Protein AF-A0A0C3ND45-F1 (afdb_monomer_lite)

Sequence (291 aa):
ILFWLEVLSLLGMVGKGVDALGTVATWLQVNGFKDILALVKDGIKLIQNFGSVIVHSTPHLYASALPFIPSNALLSMMLLPKFPRLARVAVGGLKGWPVEQQLLCGHTSGVESVAFSPDGKRIVSGSRDNTVRVWDVEGGVQIGSPLEGHTSGVESVAFSPDGKRIVSGSWDNTVRVWDVEGSVQIGSPLEGHTDGVYSVAFSPDGKRIFSGSGDNTERLWENEQLALFLHDDGWIRGPKGQLLLWIPPKLRSPFYSMWTIEVIPRGCCTELDLSQMAHGKEWCKCFNSSE

Structure (mmCIF, N/CA/C/O backbone):
data_AF-A0A0C3ND45-F1
#
_entry.id   AF-A0A0C3ND45-F1
#
loop_
_atom_site.group_PDB
_atom_site.id
_atom_site.type_symbol
_atom_site.label_atom_id
_atom_site.label_alt_id
_atom_site.label_comp_id
_atom_site.label_asym_id
_atom_site.label_entity_id
_atom_site.label_seq_id
_atom_site.pdbx_PDB_ins_code
_atom_site.Cartn_x
_atom_site.Cartn_y
_atom_site.Cartn_z
_atom_site.occupancy
_atom_site.B_iso_or_equiv
_atom_site.auth_seq_id
_atom_site.auth_comp_id
_atom_site.auth_asym_id
_atom_site.auth_atom_id
_atom_site.pdbx_PDB_model_num
ATOM 1 N N . ILE A 1 1 ? -16.675 12.984 21.013 1.00 73.44 1 ILE A N 1
ATOM 2 C CA . ILE A 1 1 ? -16.244 11.734 20.344 1.00 73.44 1 ILE A CA 1
ATOM 3 C C . ILE A 1 1 ? -17.121 11.451 19.126 1.00 73.44 1 ILE A C 1
ATOM 5 O O . ILE A 1 1 ? -16.659 11.771 18.051 1.00 73.44 1 ILE A O 1
ATOM 9 N N . LEU A 1 2 ? -18.385 11.014 19.237 1.00 80.19 2 LEU A N 1
ATOM 10 C CA . LEU A 1 2 ? -19.203 10.655 18.051 1.00 80.19 2 LEU A CA 1
ATOM 11 C C . LEU A 1 2 ? -19.382 11.763 16.998 1.00 80.19 2 LEU A C 1
ATOM 13 O O . LEU A 1 2 ? -19.230 11.497 15.816 1.00 80.19 2 LEU A O 1
ATOM 17 N N . PHE A 1 3 ? -19.653 13.003 17.416 1.00 81.75 3 PHE A N 1
ATOM 18 C CA . PHE A 1 3 ? -19.733 14.143 16.488 1.00 81.75 3 PHE A CA 1
ATOM 19 C C . PHE A 1 3 ? -18.393 14.427 15.791 1.00 81.75 3 PHE A C 1
ATOM 21 O O . PHE A 1 3 ? -18.350 14.732 14.610 1.00 81.75 3 PHE A O 1
ATOM 28 N N . TRP A 1 4 ? -17.288 14.289 16.523 1.00 80.81 4 TRP A N 1
ATOM 29 C CA . TRP A 1 4 ? -15.946 14.444 15.961 1.00 80.81 4 TRP A CA 1
ATOM 30 C C . TRP A 1 4 ? -15.602 13.312 14.991 1.00 80.81 4 TRP A C 1
ATOM 32 O O . TRP A 1 4 ? -14.983 13.569 13.970 1.00 80.81 4 TRP A O 1
ATOM 42 N N . LEU A 1 5 ? -16.031 12.081 15.281 1.00 79.88 5 LEU A N 1
ATOM 43 C CA . LEU A 1 5 ? -15.860 10.939 14.384 1.00 79.88 5 LEU A CA 1
ATOM 44 C C . LEU A 1 5 ? -16.627 11.116 13.079 1.00 79.88 5 LEU A C 1
ATOM 46 O O . LEU A 1 5 ? -16.087 10.769 12.040 1.00 79.88 5 LEU A O 1
ATOM 50 N N . GLU A 1 6 ? -17.820 11.712 13.124 1.00 83.88 6 GLU A N 1
ATOM 51 C CA . GLU A 1 6 ? -18.557 12.068 11.908 1.00 83.88 6 GLU A CA 1
ATOM 52 C C . GLU A 1 6 ? -17.763 13.052 11.049 1.00 83.88 6 GLU A C 1
ATOM 54 O O . GLU A 1 6 ? -17.539 12.814 9.868 1.00 83.88 6 GLU A O 1
ATOM 59 N N . VAL A 1 7 ? -17.272 14.139 11.653 1.00 84.38 7 VAL A N 1
ATOM 60 C CA . VAL A 1 7 ? -16.469 15.138 10.934 1.00 84.38 7 VAL A CA 1
ATOM 61 C C . VAL A 1 7 ? -15.198 14.509 10.360 1.00 84.38 7 VAL A C 1
ATOM 63 O O . VAL A 1 7 ? -14.864 14.745 9.205 1.00 84.38 7 VAL A O 1
ATOM 66 N N . LEU A 1 8 ? -14.496 13.681 11.137 1.00 80.50 8 LEU A N 1
ATOM 67 C CA . LEU A 1 8 ? -13.292 12.992 10.671 1.00 80.50 8 LEU A CA 1
ATOM 68 C C . LEU A 1 8 ? -13.594 11.956 9.582 1.00 80.50 8 LEU A C 1
ATOM 70 O O . LEU A 1 8 ? -12.778 11.798 8.681 1.00 80.50 8 LEU A O 1
ATOM 74 N N . SER A 1 9 ? -14.743 11.281 9.639 1.00 80.31 9 SER A N 1
ATOM 75 C CA . SER A 1 9 ? -15.211 10.362 8.596 1.00 80.31 9 SER A CA 1
ATOM 76 C C . SER A 1 9 ? -15.458 11.104 7.286 1.00 80.31 9 SER A C 1
ATOM 78 O O . SER A 1 9 ? -14.862 10.762 6.267 1.00 80.31 9 SER A O 1
ATOM 80 N N . LEU A 1 10 ? -16.202 12.215 7.338 1.00 81.19 10 LEU A N 1
ATOM 81 C CA . LEU A 1 10 ? -16.464 13.080 6.181 1.00 81.19 10 LEU A CA 1
ATOM 82 C C . LEU A 1 10 ? -15.189 13.660 5.555 1.00 81.19 10 LEU A C 1
ATOM 84 O O . LEU A 1 10 ? -15.156 13.920 4.356 1.00 81.19 10 LEU A O 1
ATOM 88 N N . LEU A 1 11 ? -14.142 13.867 6.356 1.00 81.19 11 LEU A N 1
ATOM 89 C CA . LEU A 1 11 ? -12.846 14.360 5.888 1.00 81.19 11 LEU A CA 1
ATOM 90 C C . LEU A 1 11 ? -11.886 13.244 5.438 1.00 81.19 11 LEU A C 1
ATOM 92 O O . LEU A 1 11 ? -10.794 13.556 4.972 1.00 81.19 11 LEU A O 1
ATOM 96 N N . GLY A 1 12 ? -12.235 11.961 5.600 1.00 73.00 12 GLY A N 1
ATOM 97 C CA . GLY A 1 12 ? -11.314 10.844 5.344 1.00 73.00 12 GLY A CA 1
ATOM 98 C C . GLY A 1 12 ? -10.118 10.809 6.309 1.00 73.00 12 GLY A C 1
ATOM 99 O O . GLY A 1 12 ? -9.036 10.345 5.964 1.00 73.00 12 GLY A O 1
ATOM 100 N N . MET A 1 13 ? -10.289 11.346 7.520 1.00 77.44 13 MET A N 1
ATOM 101 C CA . MET A 1 13 ? -9.233 11.591 8.512 1.00 77.44 13 MET A CA 1
ATOM 102 C C . MET A 1 13 ? -9.452 10.836 9.832 1.00 77.44 13 MET A C 1
ATOM 104 O O . MET A 1 13 ? -8.875 11.209 10.853 1.00 77.44 13 MET A O 1
ATOM 108 N N . VAL A 1 14 ? -10.264 9.772 9.848 1.00 76.38 14 VAL A N 1
ATOM 109 C CA . VAL A 1 14 ? -10.548 8.987 11.071 1.00 76.38 14 VAL A CA 1
ATOM 110 C C . VAL A 1 14 ? -9.269 8.471 11.739 1.00 76.38 14 VAL A C 1
ATOM 112 O O . VAL A 1 14 ? -9.175 8.530 12.964 1.00 76.38 14 VAL A O 1
ATOM 115 N N . GLY A 1 15 ? -8.258 8.075 10.956 1.00 68.62 15 GLY A N 1
ATOM 116 C CA . GLY A 1 15 ? -6.956 7.617 11.463 1.00 68.62 15 GLY A CA 1
ATOM 117 C C . GLY A 1 15 ? -6.230 8.695 12.264 1.00 68.62 15 GLY A C 1
ATOM 118 O O . GLY A 1 15 ? -5.852 8.465 13.406 1.00 68.62 15 GLY A O 1
ATOM 119 N N . LYS A 1 16 ? -6.217 9.940 11.764 1.00 74.19 16 LYS A N 1
ATOM 120 C CA . LYS A 1 16 ? -5.652 11.090 12.498 1.00 74.19 16 LYS A CA 1
ATOM 121 C C . LYS A 1 16 ? -6.385 11.380 13.811 1.00 74.19 16 LYS A C 1
ATOM 123 O O . LYS A 1 16 ? -5.845 12.036 14.700 1.00 74.19 16 LYS A O 1
ATOM 128 N N . GLY A 1 17 ? -7.631 10.922 13.938 1.00 77.69 17 GLY A N 1
ATOM 129 C CA . GLY A 1 17 ? -8.374 10.963 15.192 1.00 77.69 17 GLY A CA 1
ATOM 130 C C . GLY A 1 17 ? -7.730 10.111 16.283 1.00 77.69 17 GLY A C 1
ATOM 131 O O . GLY A 1 17 ? -7.734 10.525 17.442 1.00 77.69 17 GLY A O 1
ATOM 132 N N . VAL A 1 18 ? -7.151 8.962 15.923 1.00 77.31 18 VAL A N 1
ATOM 133 C CA . VAL A 1 18 ? -6.420 8.099 16.858 1.00 77.31 18 VAL A CA 1
ATOM 134 C C . VAL A 1 18 ? -5.131 8.774 17.307 1.00 77.31 18 VAL A C 1
ATOM 136 O O . VAL A 1 18 ? -4.955 8.919 18.514 1.00 77.31 18 VAL A O 1
ATOM 139 N N . ASP A 1 19 ? -4.334 9.325 16.387 1.00 75.38 19 ASP A N 1
ATOM 140 C CA . ASP A 1 19 ? -3.119 10.091 16.717 1.00 75.38 19 ASP A CA 1
ATOM 141 C C . ASP A 1 19 ? -3.408 11.253 17.683 1.00 75.38 19 ASP A C 1
ATOM 143 O O . ASP A 1 19 ? -2.718 11.473 18.688 1.00 75.38 19 ASP A O 1
ATOM 147 N N . ALA A 1 20 ? -4.467 12.017 17.390 1.00 84.25 20 ALA A N 1
ATOM 148 C CA . ALA A 1 20 ? -4.883 13.147 18.209 1.00 84.25 20 ALA A CA 1
ATOM 149 C C . ALA A 1 20 ? -5.308 12.686 19.611 1.00 84.25 20 ALA A C 1
ATOM 151 O O . ALA A 1 20 ? -4.899 13.277 20.614 1.00 84.25 20 ALA A O 1
ATOM 152 N N . LEU A 1 21 ? -6.090 11.604 19.701 1.00 84.69 21 LEU A N 1
ATOM 153 C CA . LEU A 1 21 ? -6.474 11.009 20.980 1.00 84.69 21 LEU A CA 1
ATOM 154 C C . LEU A 1 21 ? -5.268 10.418 21.723 1.00 84.69 21 LEU A C 1
ATOM 156 O O . LEU A 1 21 ? -5.211 10.549 22.943 1.00 84.69 21 LEU A O 1
ATOM 160 N N . GLY A 1 22 ? -4.286 9.840 21.031 1.00 83.19 22 GLY A N 1
ATOM 161 C CA . GLY A 1 22 ? -3.033 9.346 21.609 1.00 83.19 22 GLY A CA 1
ATOM 162 C C . GLY A 1 22 ? -2.181 10.470 22.202 1.00 83.19 22 GLY A C 1
ATOM 163 O O . GLY A 1 22 ? -1.679 10.366 23.327 1.00 83.19 22 GLY A O 1
ATOM 164 N N . THR A 1 23 ? -2.111 11.608 21.509 1.00 85.25 23 THR A N 1
ATOM 165 C CA . THR A 1 23 ? -1.445 12.821 22.008 1.00 85.25 23 THR A CA 1
ATOM 166 C C . THR A 1 23 ? -2.141 13.353 23.263 1.00 85.25 23 THR A C 1
ATOM 168 O O . THR A 1 23 ? -1.494 13.629 24.278 1.00 85.25 23 THR A O 1
ATOM 171 N N . VAL A 1 24 ? -3.476 13.430 23.240 1.00 89.38 24 VAL A N 1
ATOM 172 C CA . VAL A 1 24 ? -4.283 13.829 24.403 1.00 89.38 24 VAL A CA 1
ATOM 173 C C . VAL A 1 24 ? -4.122 12.835 25.555 1.00 89.38 24 VAL A C 1
ATOM 175 O O . VAL A 1 24 ? -3.968 13.258 26.697 1.00 89.38 24 VAL A O 1
ATOM 178 N N . ALA A 1 25 ? -4.096 11.527 25.288 1.00 86.75 25 ALA A N 1
ATOM 179 C CA . ALA A 1 25 ? -3.879 10.499 26.304 1.00 86.75 25 ALA A CA 1
ATOM 180 C C . ALA A 1 25 ? -2.524 10.675 26.997 1.00 86.75 25 ALA A C 1
ATOM 182 O O . ALA A 1 25 ? -2.456 10.653 28.226 1.00 86.75 25 ALA A O 1
ATOM 183 N N . THR A 1 26 ? -1.465 10.918 26.224 1.00 85.19 26 THR A N 1
ATOM 184 C CA . THR A 1 26 ? -0.123 11.186 26.757 1.00 85.19 26 THR A CA 1
ATOM 185 C C . THR A 1 26 ? -0.131 12.415 27.665 1.00 85.19 26 THR A C 1
ATOM 187 O O . THR A 1 26 ? 0.345 12.358 28.800 1.00 85.19 26 THR A O 1
ATOM 190 N N . TRP A 1 27 ? -0.747 13.512 27.216 1.00 93.06 27 TRP A N 1
ATOM 191 C CA . TRP A 1 27 ? -0.863 14.729 28.018 1.00 93.06 27 TRP A CA 1
ATOM 192 C C . TRP A 1 27 ? -1.664 14.501 29.311 1.00 93.06 27 TRP A C 1
ATOM 194 O O . TRP A 1 27 ? -1.227 14.897 30.392 1.00 93.06 27 TRP A O 1
ATOM 204 N N . LEU A 1 28 ? -2.810 13.817 29.237 1.00 91.44 28 LEU A N 1
ATOM 205 C CA . LEU A 1 28 ? -3.654 13.514 30.400 1.00 91.44 28 LEU A CA 1
ATOM 206 C C . LEU A 1 28 ? -2.947 12.604 31.406 1.00 91.44 28 LEU A C 1
ATOM 208 O O . LEU A 1 28 ? -3.140 12.761 32.612 1.00 91.44 28 LEU A O 1
ATOM 212 N N . GLN A 1 29 ? -2.124 11.673 30.920 1.00 87.81 29 GLN A N 1
ATOM 213 C CA . GLN A 1 29 ? -1.318 10.794 31.757 1.00 87.81 29 GLN A CA 1
ATOM 214 C C . GLN A 1 29 ? -0.276 11.582 32.555 1.00 87.81 29 GLN A C 1
ATOM 216 O O . GLN A 1 29 ? -0.161 11.366 33.760 1.00 87.81 29 GLN A O 1
ATOM 221 N N . VAL A 1 30 ? 0.429 12.521 31.914 1.00 90.56 30 VAL A N 1
ATOM 222 C CA . VAL A 1 30 ? 1.412 13.393 32.583 1.00 90.56 30 VAL A CA 1
ATOM 223 C C . VAL A 1 30 ? 0.746 14.288 33.632 1.00 90.56 30 VAL A C 1
ATOM 225 O O . VAL A 1 30 ? 1.301 14.495 34.707 1.00 90.56 30 VAL A O 1
ATOM 228 N N . ASN A 1 31 ? -0.464 14.777 33.352 1.00 92.00 31 ASN A N 1
ATOM 229 C CA . ASN A 1 31 ? -1.180 15.711 34.226 1.00 92.00 31 ASN A CA 1
ATOM 230 C C . ASN A 1 31 ? -2.111 15.033 35.255 1.00 92.00 31 ASN A C 1
ATOM 232 O O . ASN A 1 31 ? -2.784 15.717 36.020 1.00 92.00 31 ASN A O 1
ATOM 236 N N . GLY A 1 32 ? -2.161 13.696 35.307 1.00 89.62 32 GLY A N 1
ATOM 237 C CA . GLY A 1 32 ? -2.875 12.950 36.352 1.00 89.62 32 GLY A CA 1
ATOM 238 C C . GLY A 1 32 ? -4.402 12.856 36.206 1.00 89.62 32 GLY A C 1
ATOM 239 O O . GLY A 1 32 ? -5.078 12.457 37.156 1.00 89.62 32 GLY A O 1
ATOM 240 N N . PHE A 1 33 ? -4.972 13.158 35.035 1.00 90.38 33 PHE A N 1
ATOM 241 C CA . PHE A 1 33 ? -6.423 13.108 34.789 1.00 90.38 33 PHE A CA 1
ATOM 242 C C . PHE A 1 33 ? -6.919 11.684 34.473 1.00 90.38 33 PHE A C 1
ATOM 244 O O . PHE A 1 33 ? -7.236 11.357 33.328 1.00 90.38 33 PHE A O 1
ATOM 251 N N . LYS A 1 34 ? -6.992 10.819 35.492 1.00 87.00 34 LYS A N 1
ATOM 252 C CA . LYS A 1 34 ? -7.262 9.373 35.331 1.00 87.00 34 LYS A CA 1
ATOM 253 C C . LYS A 1 34 ? -8.595 9.037 34.646 1.00 87.00 34 LYS A C 1
ATOM 255 O O . LYS A 1 34 ? -8.610 8.171 33.774 1.00 87.00 34 LYS A O 1
ATOM 260 N N . ASP A 1 35 ? -9.682 9.728 34.987 1.00 85.19 35 ASP A N 1
ATOM 261 C CA . ASP A 1 35 ? -11.017 9.412 34.449 1.00 85.19 35 ASP A CA 1
ATOM 262 C C . ASP A 1 35 ? -11.143 9.787 32.967 1.00 85.19 35 ASP A C 1
ATOM 264 O O . ASP A 1 35 ? -11.633 9.009 32.146 1.00 85.19 35 ASP A O 1
ATOM 268 N N . ILE A 1 36 ? -10.627 10.964 32.601 1.00 87.69 36 ILE A N 1
ATOM 269 C CA . ILE A 1 36 ? -10.608 11.432 31.210 1.00 87.69 36 ILE A CA 1
ATOM 270 C C . ILE A 1 36 ? -9.653 10.560 30.387 1.00 87.69 36 ILE A C 1
ATOM 272 O O . ILE A 1 36 ? -9.964 10.210 29.251 1.00 87.69 36 ILE A O 1
ATOM 276 N N . LEU A 1 37 ? -8.521 10.144 30.964 1.00 86.88 37 LEU A N 1
ATOM 277 C CA . LEU A 1 37 ? -7.587 9.229 30.314 1.00 86.88 37 LEU A CA 1
ATOM 278 C C . LEU A 1 37 ? -8.241 7.880 29.983 1.00 86.88 37 LEU A C 1
ATOM 280 O O . LEU A 1 37 ? -8.042 7.366 28.883 1.00 86.88 37 LEU A O 1
ATOM 284 N N . ALA A 1 38 ? -9.030 7.314 30.901 1.00 86.75 38 ALA A N 1
ATOM 285 C CA . ALA A 1 38 ? -9.769 6.077 30.651 1.00 86.75 38 ALA A CA 1
ATOM 286 C C . ALA A 1 38 ? -10.773 6.244 29.498 1.00 86.75 38 ALA A C 1
ATOM 288 O O . ALA A 1 38 ? -10.807 5.415 28.590 1.00 86.75 38 ALA A O 1
ATOM 289 N N . LEU A 1 39 ? -11.509 7.362 29.474 1.00 89.81 39 LEU A N 1
ATOM 290 C CA . LEU A 1 39 ? -12.441 7.687 28.391 1.00 89.81 39 LEU A CA 1
ATOM 291 C C . LEU A 1 39 ? -11.744 7.818 27.029 1.00 89.81 39 LEU A C 1
ATOM 293 O O . LEU A 1 39 ? -12.254 7.327 26.023 1.00 89.81 39 LEU A O 1
ATOM 297 N N . VAL A 1 40 ? -10.586 8.481 26.985 1.00 87.88 40 VAL A N 1
ATOM 298 C CA . VAL A 1 40 ? -9.800 8.655 25.754 1.00 87.88 40 VAL A CA 1
ATOM 299 C C . VAL A 1 40 ? -9.267 7.312 25.257 1.00 87.88 40 VAL A C 1
ATOM 301 O O . VAL A 1 40 ? -9.388 7.021 24.069 1.00 87.88 40 VAL A O 1
ATOM 304 N N . LYS A 1 41 ? -8.758 6.459 26.154 1.00 85.81 41 LYS A N 1
ATOM 305 C CA . LYS A 1 41 ? -8.305 5.102 25.809 1.00 85.81 41 LYS A CA 1
ATOM 306 C C . LYS A 1 41 ? -9.439 4.231 25.272 1.00 85.81 41 LYS A C 1
ATOM 308 O O . LYS A 1 41 ? -9.239 3.522 24.292 1.00 85.81 41 LYS A O 1
ATOM 313 N N . ASP A 1 42 ? -10.631 4.310 25.860 1.00 88.44 42 ASP A N 1
ATOM 314 C CA . ASP A 1 42 ? -11.813 3.633 25.317 1.00 88.44 42 ASP A CA 1
ATOM 315 C C . ASP A 1 42 ? -12.215 4.196 23.946 1.00 88.44 42 ASP A C 1
ATOM 317 O O . ASP A 1 42 ? -12.649 3.448 23.075 1.00 88.44 42 ASP A O 1
ATOM 321 N N . GLY A 1 43 ? -12.054 5.507 23.733 1.00 87.25 43 GLY A N 1
ATOM 322 C CA . GLY A 1 43 ? -12.284 6.156 22.441 1.00 87.25 43 GLY A CA 1
ATOM 323 C C . GLY A 1 43 ? -11.339 5.656 21.348 1.00 87.25 43 GLY A C 1
ATOM 324 O O . GLY A 1 43 ? -11.798 5.359 20.250 1.00 87.25 43 GLY A O 1
ATOM 325 N N . ILE A 1 44 ? -10.050 5.502 21.660 1.00 83.75 44 ILE A N 1
ATOM 326 C CA . ILE A 1 44 ? -9.057 4.905 20.752 1.00 83.75 44 ILE A CA 1
ATOM 327 C C . ILE A 1 44 ? -9.474 3.478 20.391 1.00 83.75 44 ILE A C 1
ATOM 329 O O . ILE A 1 44 ? -9.608 3.156 19.215 1.00 83.75 44 ILE A O 1
ATOM 333 N N . LYS A 1 45 ? -9.794 2.653 21.394 1.00 85.06 45 LYS A N 1
ATOM 334 C CA . LYS A 1 45 ? -10.210 1.263 21.173 1.00 85.06 45 LYS A CA 1
ATOM 335 C C . LYS A 1 45 ? -11.505 1.152 20.374 1.00 85.06 45 LYS A C 1
ATOM 337 O O . LYS A 1 45 ? -11.627 0.247 19.553 1.00 85.06 45 LYS A O 1
ATOM 342 N N . LEU A 1 46 ? -12.449 2.079 20.554 1.00 85.12 46 LEU A N 1
ATOM 343 C CA . LEU A 1 46 ? -13.648 2.158 19.721 1.00 85.12 46 LEU A CA 1
ATOM 344 C C . LEU A 1 46 ? -13.274 2.347 18.248 1.00 85.12 46 LEU A C 1
ATOM 346 O O . LEU A 1 46 ? -13.778 1.622 17.397 1.00 85.12 46 LEU A O 1
ATOM 350 N N . ILE A 1 47 ? -12.396 3.303 17.948 1.00 81.12 47 ILE A N 1
ATOM 351 C CA . ILE A 1 47 ? -11.974 3.576 16.570 1.00 81.12 47 ILE A CA 1
ATOM 352 C C . ILE A 1 47 ? -11.181 2.393 16.016 1.00 81.12 47 ILE A C 1
ATOM 354 O O . ILE A 1 47 ? -11.398 2.000 14.882 1.00 81.12 47 ILE A O 1
ATOM 358 N N . GLN A 1 48 ? -10.338 1.754 16.819 1.00 77.94 48 GLN A N 1
ATOM 359 C CA . GLN A 1 48 ? -9.567 0.594 16.372 1.00 77.94 48 GLN A CA 1
ATOM 360 C C . GLN A 1 48 ? -10.442 -0.626 16.053 1.00 77.94 48 GLN A C 1
ATOM 362 O O . GLN A 1 48 ? -10.177 -1.341 15.093 1.00 77.94 48 GLN A O 1
ATOM 367 N N . ASN A 1 49 ? -11.507 -0.855 16.829 1.00 79.62 49 ASN A N 1
ATOM 368 C CA . ASN A 1 49 ? -12.398 -2.005 16.642 1.00 79.62 49 ASN A CA 1
ATOM 369 C C . ASN A 1 49 ? -13.510 -1.749 15.613 1.00 79.62 49 ASN A C 1
ATOM 371 O O . ASN A 1 49 ? -13.994 -2.687 14.986 1.00 79.62 49 ASN A O 1
ATOM 375 N N . PHE A 1 50 ? -13.942 -0.496 15.451 1.00 79.81 50 PHE A N 1
ATOM 376 C CA . PHE A 1 50 ? -15.112 -0.141 14.639 1.00 79.81 50 PHE A CA 1
ATOM 377 C C . PHE A 1 50 ? -14.825 0.933 13.577 1.00 79.81 50 PHE A C 1
ATOM 379 O O . PHE A 1 50 ? -15.750 1.418 12.928 1.00 79.81 50 PHE A O 1
ATOM 386 N N . GLY A 1 51 ? -13.561 1.315 13.381 1.00 76.81 51 GLY A N 1
ATOM 387 C CA . GLY A 1 51 ? -13.131 2.405 12.500 1.00 76.81 51 GLY A CA 1
ATOM 388 C C . GLY A 1 51 ? -13.553 2.215 11.053 1.00 76.81 51 GLY A C 1
ATOM 389 O O . GLY A 1 51 ? -14.052 3.155 10.445 1.00 76.81 51 GLY A O 1
ATOM 390 N N . SER A 1 52 ? -13.462 0.991 10.530 1.00 72.06 52 SER A N 1
ATOM 391 C CA . SER A 1 52 ? -13.927 0.664 9.176 1.00 72.06 52 SER A CA 1
ATOM 392 C C . SER A 1 52 ? -15.418 0.972 8.986 1.00 72.06 52 SER A C 1
ATOM 394 O O . SER A 1 52 ? -15.808 1.579 7.991 1.00 72.06 52 SER A O 1
ATOM 396 N N . VAL A 1 53 ? -16.255 0.640 9.975 1.00 76.69 53 VAL A N 1
ATOM 397 C CA . VAL A 1 53 ? -17.690 0.962 9.955 1.00 76.69 53 VAL A CA 1
ATOM 398 C C . VAL A 1 53 ? -17.899 2.472 10.048 1.00 76.69 53 VAL A C 1
ATOM 400 O O . VAL A 1 53 ? -18.736 3.010 9.331 1.00 76.69 53 VAL A O 1
ATOM 403 N N . ILE A 1 54 ? -17.131 3.169 10.888 1.00 78.12 54 ILE A N 1
ATOM 404 C CA . ILE A 1 54 ? -17.227 4.627 11.063 1.00 78.12 54 ILE A CA 1
ATOM 405 C C . ILE A 1 54 ? -16.857 5.374 9.771 1.00 78.12 54 ILE A C 1
ATOM 407 O O . ILE A 1 54 ? -17.528 6.341 9.421 1.00 78.12 54 ILE A O 1
ATOM 411 N N . VAL A 1 55 ? -15.823 4.926 9.053 1.00 74.31 55 VAL A N 1
ATOM 412 C CA . VAL A 1 55 ? -15.352 5.552 7.803 1.00 74.31 55 VAL A CA 1
ATOM 413 C C . VAL A 1 55 ? -16.364 5.389 6.665 1.00 74.31 55 VAL A C 1
ATOM 415 O O . VAL A 1 55 ? -16.543 6.300 5.864 1.00 74.31 55 VAL A O 1
ATOM 418 N N . HIS A 1 56 ? -17.032 4.238 6.576 1.00 71.81 56 HIS A N 1
ATOM 419 C CA . HIS A 1 56 ? -17.875 3.908 5.420 1.00 71.81 56 HIS A CA 1
ATOM 420 C C . HIS A 1 56 ? -19.377 4.068 5.660 1.00 71.81 56 HIS A C 1
ATOM 422 O O . HIS A 1 56 ? -20.168 3.802 4.755 1.00 71.81 56 HIS A O 1
ATOM 428 N N . SER A 1 57 ? -19.789 4.485 6.858 1.00 78.94 57 SER A N 1
ATOM 429 C CA . SER A 1 57 ? -21.201 4.496 7.229 1.00 78.94 57 SER A CA 1
ATOM 430 C C . SER A 1 57 ? -21.647 5.837 7.790 1.00 78.94 57 SER A C 1
ATOM 432 O O . SER A 1 57 ? -20.934 6.505 8.525 1.00 78.94 57 SER A O 1
ATOM 434 N N . THR A 1 58 ? -22.896 6.190 7.508 1.00 81.56 58 THR A N 1
ATOM 435 C CA . THR A 1 58 ? -23.578 7.343 8.112 1.00 81.56 58 THR A CA 1
ATOM 436 C C . THR A 1 58 ? -23.762 7.186 9.635 1.00 81.56 58 THR A C 1
ATOM 438 O O . THR A 1 58 ? -23.842 6.048 10.113 1.00 81.56 58 THR A O 1
ATOM 441 N N . PRO A 1 59 ? -23.998 8.281 10.389 1.00 80.44 59 PRO A N 1
ATOM 442 C CA . PRO A 1 59 ? -24.148 8.293 11.847 1.00 80.44 59 PRO A CA 1
ATOM 443 C C . PRO A 1 59 ?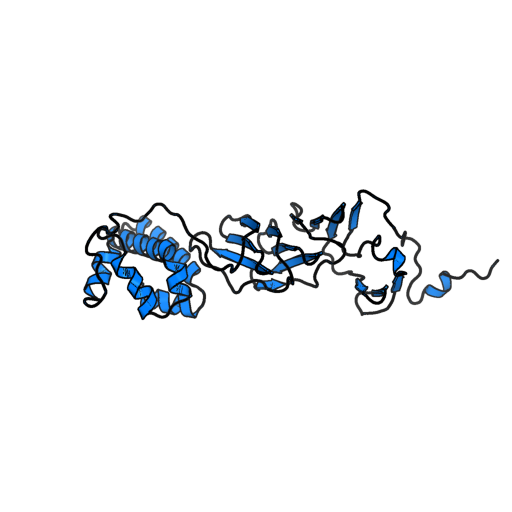 -24.982 7.195 12.480 1.00 80.44 59 PRO A C 1
ATOM 445 O O . PRO A 1 59 ? -24.605 6.615 13.498 1.00 80.44 59 PRO A O 1
ATOM 448 N N . HIS A 1 60 ? -26.135 6.909 11.886 1.00 79.12 60 HIS A N 1
ATOM 449 C CA . HIS A 1 60 ? -27.072 5.943 12.438 1.00 79.12 60 HIS A CA 1
ATOM 450 C C . HIS A 1 60 ? -26.560 4.497 12.347 1.00 79.12 60 HIS A C 1
ATOM 452 O O . HIS A 1 60 ? -26.948 3.675 13.174 1.00 79.12 60 HIS A O 1
ATOM 458 N N . LEU A 1 61 ? -25.673 4.199 11.391 1.00 82.50 61 LEU A N 1
ATOM 459 C CA . LEU A 1 61 ? -25.081 2.876 11.206 1.00 82.50 61 LEU A CA 1
ATOM 460 C C . LEU A 1 61 ? -23.930 2.641 12.182 1.00 82.50 61 LEU A C 1
ATOM 462 O O . LEU A 1 61 ? -23.969 1.671 12.923 1.00 82.50 61 LEU A O 1
ATOM 466 N N . TYR A 1 62 ? -22.943 3.535 12.296 1.00 80.44 62 TYR A N 1
ATOM 467 C CA . TYR A 1 62 ? -21.884 3.295 13.287 1.00 80.44 62 TYR A CA 1
ATOM 468 C C . TYR A 1 62 ? -22.378 3.477 14.735 1.00 80.44 62 TYR A C 1
ATOM 470 O O . TYR A 1 62 ? -21.825 2.874 15.653 1.00 80.44 62 TYR A O 1
ATOM 478 N N . ALA A 1 63 ? -23.459 4.233 14.981 1.00 87.25 63 ALA A N 1
ATOM 479 C CA . ALA A 1 63 ? -24.105 4.263 16.297 1.00 87.25 63 ALA A CA 1
ATOM 480 C C . ALA A 1 63 ? -24.663 2.889 16.711 1.00 87.25 63 ALA A C 1
ATOM 482 O O . ALA A 1 63 ? -24.763 2.608 17.908 1.00 87.25 63 ALA A O 1
ATOM 483 N N . SER A 1 64 ? -24.962 2.000 15.755 1.00 87.31 64 SER A N 1
ATOM 484 C CA . SER A 1 64 ? -25.359 0.625 16.061 1.00 87.31 64 SER A CA 1
ATOM 485 C C . SER A 1 64 ? -24.211 -0.223 16.616 1.00 87.31 64 SER A C 1
ATOM 487 O O . SER A 1 64 ? -24.476 -1.311 17.115 1.00 87.31 64 SER A O 1
ATOM 489 N N . ALA A 1 65 ? -22.960 0.258 16.579 1.00 86.56 65 ALA A N 1
ATOM 490 C CA . ALA A 1 65 ? -21.816 -0.392 17.220 1.00 86.56 65 ALA A CA 1
ATOM 491 C C . ALA A 1 65 ? -21.743 -0.120 18.738 1.00 86.56 65 ALA A C 1
ATOM 493 O O . ALA A 1 65 ? -21.157 -0.904 19.482 1.00 86.56 65 ALA A O 1
ATOM 494 N N . LEU A 1 66 ? -22.374 0.958 19.228 1.00 89.12 66 LEU A N 1
ATOM 495 C CA . LEU A 1 66 ? -22.322 1.359 20.644 1.00 89.12 66 LEU A CA 1
ATOM 496 C C . LEU A 1 66 ? -22.771 0.274 21.642 1.00 89.12 66 LEU A C 1
ATOM 498 O O . LEU A 1 66 ? -22.124 0.139 22.680 1.00 89.12 66 LEU A O 1
ATOM 502 N N . PRO A 1 67 ? -23.828 -0.521 21.375 1.00 89.50 67 PRO A N 1
ATOM 503 C CA . PRO A 1 67 ? -24.258 -1.595 22.273 1.00 89.50 67 PRO A CA 1
ATOM 504 C C . PRO A 1 67 ? -23.226 -2.705 22.470 1.00 89.50 67 PRO A C 1
ATOM 506 O O . PRO A 1 67 ? -23.344 -3.476 23.421 1.00 89.50 67 PRO A O 1
ATOM 509 N N . PHE A 1 68 ? -22.236 -2.797 21.580 1.00 88.69 68 PHE A N 1
ATOM 510 C CA . PHE A 1 68 ? -21.185 -3.806 21.623 1.00 88.69 68 PHE A CA 1
ATOM 511 C C . PHE A 1 68 ? -19.933 -3.324 22.360 1.00 88.69 68 PHE A C 1
ATOM 513 O O . PHE A 1 68 ? -19.031 -4.123 22.586 1.00 88.69 68 PHE A O 1
ATOM 520 N N . ILE A 1 69 ? -19.868 -2.055 22.783 1.00 89.50 69 ILE A N 1
ATOM 521 C CA . ILE A 1 69 ? -18.773 -1.561 23.626 1.00 89.50 69 ILE A CA 1
ATOM 522 C C . ILE A 1 69 ? -18.806 -2.309 24.968 1.00 89.50 69 ILE A C 1
ATOM 524 O O . ILE A 1 69 ? -19.887 -2.437 25.557 1.00 89.50 69 ILE A O 1
ATOM 528 N N . PRO A 1 70 ? -17.649 -2.754 25.498 1.00 89.56 70 PRO A N 1
ATOM 529 C CA . PRO A 1 70 ? -17.589 -3.430 26.785 1.00 89.56 70 PRO A CA 1
ATOM 530 C C . PRO A 1 70 ? -18.332 -2.673 27.885 1.00 89.56 70 PRO A C 1
ATOM 532 O O . PRO A 1 70 ? -18.172 -1.463 28.044 1.00 89.56 70 PRO A O 1
ATOM 535 N N . SER A 1 71 ? -19.146 -3.378 28.670 1.00 85.31 71 SER A N 1
ATOM 536 C CA . SER A 1 71 ? -20.019 -2.736 29.666 1.00 85.31 71 SER A CA 1
ATOM 537 C C . SER A 1 71 ? -19.254 -2.052 30.805 1.00 85.31 71 SER A C 1
ATOM 539 O O . SER A 1 71 ? -19.810 -1.215 31.509 1.00 85.31 71 SER A O 1
ATOM 541 N N . ASN A 1 72 ? -17.986 -2.417 31.003 1.00 85.62 72 ASN A N 1
ATOM 542 C CA . ASN A 1 72 ? -17.073 -1.801 31.966 1.00 85.62 72 ASN A CA 1
ATOM 543 C C . ASN A 1 72 ? -16.309 -0.587 31.409 1.00 85.62 72 ASN A C 1
ATOM 545 O O . ASN A 1 72 ? -15.640 0.091 32.185 1.00 85.62 72 ASN A O 1
ATOM 549 N N . ALA A 1 73 ? -16.394 -0.309 30.105 1.00 88.50 73 ALA A N 1
ATOM 550 C CA . ALA A 1 73 ? -15.778 0.865 29.501 1.00 88.50 73 ALA A CA 1
ATOM 551 C C . ALA A 1 73 ? -16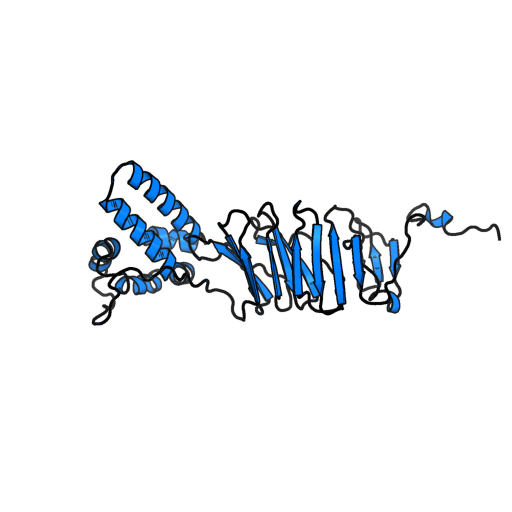.505 2.137 29.960 1.00 88.50 73 ALA A C 1
ATOM 553 O O . ALA A 1 73 ? -17.738 2.224 29.908 1.00 88.50 73 ALA A O 1
ATOM 554 N N . LEU A 1 74 ? -15.745 3.158 30.349 1.00 87.62 74 LEU A N 1
ATOM 555 C CA . LEU A 1 74 ? -16.285 4.444 30.797 1.00 87.62 74 LEU A CA 1
ATOM 556 C C . LEU A 1 74 ? -17.031 5.134 29.643 1.00 87.62 74 LEU A C 1
ATOM 558 O O . LEU A 1 74 ? -18.076 5.757 29.835 1.00 87.62 74 LEU A O 1
ATOM 562 N N . LEU A 1 75 ? -16.559 4.909 28.414 1.00 87.38 75 LEU A N 1
ATOM 563 C CA . LEU A 1 75 ? -17.227 5.335 27.187 1.00 87.38 75 LEU A CA 1
ATOM 564 C C . LEU A 1 75 ? -18.641 4.749 27.036 1.00 87.38 75 LEU A C 1
ATOM 566 O O . LEU A 1 75 ? -19.561 5.473 26.652 1.00 87.38 75 LEU A O 1
ATOM 570 N N . SER A 1 76 ? -18.824 3.467 27.368 1.00 88.12 76 SER A N 1
ATOM 571 C CA . SER A 1 76 ? -20.119 2.775 27.304 1.00 88.12 76 SER A CA 1
ATOM 572 C C . SER A 1 76 ? -21.114 3.402 28.281 1.00 88.12 76 SER A C 1
ATOM 574 O O . SER A 1 76 ? -22.216 3.798 27.893 1.00 88.12 76 SER A O 1
ATOM 576 N N . MET A 1 77 ? -20.674 3.609 29.527 1.00 88.00 77 MET A N 1
ATOM 577 C CA . MET A 1 77 ? -21.480 4.225 30.586 1.00 88.00 77 MET A CA 1
ATOM 578 C C . MET A 1 77 ? -21.886 5.668 30.258 1.00 88.00 77 MET A C 1
ATOM 580 O O . MET A 1 77 ? -22.971 6.100 30.636 1.00 88.00 77 MET A O 1
ATOM 584 N N . MET A 1 78 ? -21.048 6.414 29.533 1.00 88.19 78 MET A N 1
ATOM 585 C CA . MET A 1 78 ? -21.346 7.794 29.138 1.00 88.19 78 MET A CA 1
ATOM 586 C C . MET A 1 78 ? -22.225 7.912 27.885 1.00 88.19 78 MET A C 1
ATOM 588 O O . MET A 1 78 ? -23.011 8.860 27.780 1.00 88.19 78 MET A O 1
ATOM 592 N N . LEU A 1 79 ? -22.060 7.018 26.903 1.00 87.12 79 LEU A N 1
ATOM 593 C CA . LEU A 1 79 ? -22.736 7.121 25.607 1.00 87.12 79 LEU A CA 1
ATOM 594 C C . LEU A 1 79 ? -24.083 6.397 25.573 1.00 87.12 79 LEU A C 1
ATOM 596 O O . LEU A 1 79 ? -25.049 6.991 25.098 1.00 87.12 79 LEU A O 1
ATOM 600 N N . LEU A 1 80 ? -24.186 5.165 26.083 1.00 88.19 80 LEU A N 1
ATOM 601 C CA . LEU A 1 80 ? -25.417 4.366 25.970 1.00 88.19 80 LEU A CA 1
ATOM 602 C C . LEU A 1 80 ? -26.665 5.038 26.567 1.00 88.19 80 LEU A C 1
ATOM 604 O O . LEU A 1 80 ? -27.708 4.994 25.911 1.00 88.19 80 LEU A O 1
ATOM 608 N N . PRO A 1 81 ? -26.608 5.728 27.728 1.00 90.06 81 PRO A N 1
ATOM 609 C CA . PRO A 1 81 ? -27.779 6.423 28.270 1.00 90.06 81 PRO A CA 1
ATOM 610 C C . PRO A 1 81 ? -28.344 7.512 27.347 1.00 90.06 81 PRO A C 1
ATOM 612 O O . PRO A 1 81 ? -29.524 7.841 27.439 1.00 90.06 81 PRO A O 1
ATOM 615 N N . LYS A 1 82 ? -27.527 8.061 26.436 1.00 90.06 82 LYS A N 1
ATOM 616 C CA . LYS A 1 82 ? -27.960 9.072 25.457 1.00 90.06 82 LYS A CA 1
ATOM 617 C C . LYS A 1 82 ? -28.736 8.471 24.281 1.00 90.06 82 LYS A C 1
ATOM 619 O O . LYS A 1 82 ? -29.380 9.213 23.547 1.00 90.06 82 LYS A O 1
ATOM 624 N N . PHE A 1 83 ? -28.706 7.147 24.117 1.00 88.44 83 PHE A N 1
ATOM 625 C CA . PHE A 1 83 ? -29.359 6.423 23.027 1.00 88.44 83 PHE A CA 1
ATOM 626 C C . PHE A 1 83 ? -30.279 5.306 23.559 1.00 88.44 83 PHE A C 1
ATOM 628 O O . PHE A 1 83 ? -30.064 4.126 23.278 1.00 88.44 83 PHE A O 1
ATOM 635 N N . PRO A 1 84 ? -31.354 5.648 24.295 1.00 87.81 84 PRO A N 1
ATOM 636 C CA . PRO A 1 84 ? -32.197 4.668 24.991 1.00 87.81 84 PRO A CA 1
ATOM 637 C C . PRO A 1 84 ? -32.970 3.718 24.061 1.00 87.81 84 PRO A C 1
ATOM 639 O O . PRO A 1 84 ? -33.518 2.723 24.524 1.00 87.81 84 PRO A O 1
ATOM 642 N N . ARG A 1 85 ? -33.042 4.032 22.760 1.00 89.75 85 ARG A N 1
ATOM 643 C CA . ARG A 1 85 ? -33.748 3.244 21.738 1.00 89.75 85 ARG A CA 1
ATOM 644 C C . ARG A 1 85 ? -32.823 2.388 20.865 1.00 89.75 85 ARG A C 1
ATOM 646 O O . ARG A 1 85 ? -33.305 1.786 19.910 1.00 89.75 85 ARG A O 1
ATOM 653 N N . LEU A 1 86 ? -31.519 2.339 21.149 1.00 87.38 86 LEU A N 1
ATOM 654 C CA . LEU A 1 86 ? -30.628 1.397 20.466 1.00 87.38 86 LEU A CA 1
ATOM 655 C C . LEU A 1 86 ? -30.926 -0.039 20.906 1.00 87.38 86 LEU A C 1
ATOM 657 O O . LEU A 1 86 ? -31.338 -0.289 22.042 1.00 87.38 86 LEU A O 1
ATOM 661 N N . ALA A 1 87 ? -30.674 -0.985 20.001 1.00 85.94 87 ALA A N 1
ATOM 662 C CA . ALA A 1 87 ? -30.656 -2.399 20.343 1.00 85.94 87 ALA A CA 1
ATOM 663 C C . ALA A 1 87 ? -29.703 -2.640 21.525 1.00 85.94 87 ALA A C 1
ATOM 665 O O . ALA A 1 87 ? -28.690 -1.961 21.670 1.00 85.94 87 ALA A O 1
ATOM 666 N N . ARG A 1 88 ? -30.029 -3.603 22.388 1.00 86.25 88 ARG A N 1
ATOM 667 C CA . ARG A 1 88 ? -29.208 -3.950 23.554 1.00 86.25 88 ARG A CA 1
ATOM 668 C C . ARG A 1 88 ? -28.753 -5.392 23.452 1.00 86.25 88 ARG A C 1
ATOM 670 O O . ARG A 1 88 ? -29.537 -6.268 23.094 1.00 86.25 88 ARG A O 1
ATOM 677 N N . VAL A 1 89 ? -27.507 -5.641 23.836 1.00 85.56 89 VAL A N 1
ATOM 678 C CA . VAL A 1 89 ? -26.992 -7.002 23.978 1.00 85.56 89 VAL A CA 1
ATOM 679 C C . VAL A 1 89 ? -27.610 -7.617 25.235 1.00 85.56 89 VAL A C 1
ATOM 681 O O . VAL A 1 89 ? -27.313 -7.193 26.350 1.00 85.56 89 VAL A O 1
ATOM 684 N N . ALA A 1 90 ? -28.519 -8.578 25.053 1.00 82.12 90 ALA A N 1
ATOM 685 C CA . ALA A 1 90 ? -29.233 -9.225 26.156 1.00 82.12 90 ALA A CA 1
ATOM 686 C C . ALA A 1 90 ? -28.388 -10.302 26.861 1.00 82.12 90 ALA A C 1
ATOM 688 O O . ALA A 1 90 ? -28.498 -10.479 28.071 1.00 82.12 90 ALA A O 1
ATOM 689 N N . VAL A 1 91 ? -27.538 -11.010 26.111 1.00 84.12 91 VAL A N 1
ATOM 690 C CA . VAL A 1 91 ? -26.674 -12.095 26.599 1.00 84.12 91 VAL A CA 1
ATOM 691 C C . VAL A 1 91 ? -25.344 -12.045 25.840 1.00 84.12 91 VAL A C 1
ATOM 693 O O . VAL A 1 91 ? -25.333 -11.747 24.650 1.00 84.12 91 VAL A O 1
ATOM 696 N N . GLY A 1 92 ? -24.227 -12.345 26.514 1.00 80.31 92 GLY A N 1
ATOM 697 C CA . GLY A 1 92 ? -22.929 -12.561 25.854 1.00 80.31 92 GLY A CA 1
ATOM 698 C C . GLY A 1 92 ? -22.157 -11.302 25.440 1.00 80.31 92 GLY A C 1
ATOM 699 O O . GLY A 1 92 ? -21.279 -11.390 24.590 1.00 80.31 92 GLY A O 1
ATOM 700 N N . GLY A 1 93 ? -22.463 -10.138 26.021 1.00 82.19 93 GLY A N 1
ATOM 701 C CA . GLY A 1 93 ? -21.727 -8.900 25.741 1.00 82.19 93 GLY A CA 1
ATOM 702 C C . GLY A 1 93 ? -20.246 -8.954 26.133 1.00 82.19 93 GLY A C 1
ATOM 703 O O . GLY A 1 93 ? -19.834 -9.743 26.989 1.00 82.19 93 GLY A O 1
ATOM 704 N N . LEU A 1 94 ? -19.446 -8.078 25.518 1.00 83.56 94 LEU A N 1
ATOM 705 C CA . LEU A 1 94 ? -18.017 -7.964 25.800 1.00 83.56 94 LEU A CA 1
ATOM 706 C C . LEU A 1 94 ? -17.782 -7.525 27.254 1.00 83.56 94 LEU A C 1
ATOM 708 O O . LEU A 1 94 ? -18.310 -6.514 27.716 1.00 83.56 94 LEU A O 1
ATOM 712 N N . LYS A 1 95 ? -16.956 -8.287 27.979 1.00 80.88 95 LYS A N 1
ATOM 713 C CA . LYS A 1 95 ? -16.529 -7.955 29.354 1.00 80.88 95 LYS A CA 1
ATOM 714 C C . LYS A 1 95 ? -15.316 -7.025 29.402 1.00 80.88 95 LYS A C 1
ATOM 716 O O . LYS A 1 95 ? -14.969 -6.514 30.459 1.00 80.88 95 LYS A O 1
ATOM 721 N N . GLY A 1 96 ? -14.650 -6.848 28.275 1.00 81.00 96 GLY A N 1
ATOM 722 C CA . GLY A 1 96 ? -13.484 -6.005 28.085 1.00 81.00 96 GLY A CA 1
ATOM 723 C C . GLY A 1 96 ? -13.218 -5.900 26.593 1.00 81.00 96 GLY A C 1
ATOM 724 O O . GLY A 1 96 ? -13.789 -6.659 25.806 1.00 81.00 96 GLY A O 1
ATOM 725 N N . TRP A 1 97 ? -12.386 -4.943 26.203 1.00 80.25 97 TRP A N 1
ATOM 726 C CA . TRP A 1 97 ? -11.978 -4.825 24.810 1.00 80.25 97 TRP A CA 1
ATOM 727 C C . TRP A 1 97 ? -11.240 -6.105 24.390 1.00 80.25 97 TRP A C 1
ATOM 729 O O . TRP A 1 97 ? -10.383 -6.561 25.155 1.00 80.25 97 TRP A O 1
ATOM 739 N N . PRO A 1 98 ? -11.593 -6.715 23.244 1.00 72.81 98 PRO A N 1
ATOM 740 C CA . PRO A 1 98 ? -10.909 -7.904 22.758 1.00 72.81 98 PRO A CA 1
ATOM 741 C C . PRO A 1 98 ? -9.436 -7.579 22.488 1.00 72.81 98 PRO A C 1
ATOM 743 O O . PRO A 1 98 ? -9.070 -6.416 22.302 1.00 72.81 98 PRO A O 1
ATOM 746 N N . VAL A 1 99 ? -8.588 -8.611 22.513 1.00 60.69 99 VAL A N 1
ATOM 747 C CA . VAL A 1 99 ? -7.167 -8.477 22.163 1.00 60.69 99 VAL A CA 1
ATOM 748 C C . VAL A 1 99 ? -7.074 -7.868 20.763 1.00 60.69 99 VAL A C 1
ATOM 750 O O . VAL A 1 99 ? -7.818 -8.283 19.878 1.00 60.69 99 VAL A O 1
ATOM 753 N N . GLU A 1 100 ? -6.206 -6.866 20.616 1.00 59.84 100 GLU A N 1
ATOM 754 C CA . GLU A 1 100 ? -6.036 -5.987 19.452 1.00 59.84 100 GLU A CA 1
ATOM 755 C C . GLU A 1 100 ? -5.756 -6.782 18.161 1.00 59.84 100 GLU A C 1
ATOM 757 O O . GLU A 1 100 ? -4.617 -6.964 17.745 1.00 59.84 100 GLU A O 1
ATOM 762 N N . GLN A 1 101 ? -6.809 -7.292 17.522 1.00 58.19 101 GLN A N 1
ATOM 763 C CA . GLN A 1 101 ? -6.788 -7.756 16.141 1.00 58.19 101 GLN A CA 1
ATOM 764 C C . GLN A 1 101 ? -7.526 -6.727 15.305 1.00 58.19 101 GLN A C 1
ATOM 766 O O . GLN A 1 101 ? -8.755 -6.674 15.278 1.00 58.19 101 GLN A O 1
ATOM 771 N N . GLN A 1 102 ? -6.749 -5.882 14.646 1.00 66.88 102 GLN A N 1
ATOM 772 C CA . GLN A 1 102 ? -7.279 -4.854 13.778 1.00 66.88 102 GLN A CA 1
ATOM 773 C C . GLN A 1 102 ? -7.398 -5.414 12.363 1.00 66.88 102 GLN A C 1
ATOM 775 O O . GLN A 1 102 ? -6.398 -5.657 11.691 1.00 66.88 102 GLN A O 1
ATOM 780 N N . LEU A 1 103 ? -8.633 -5.675 11.929 1.00 68.75 103 LEU A N 1
ATOM 781 C CA . LEU A 1 103 ? -8.896 -6.079 10.551 1.00 68.75 103 LEU A CA 1
ATOM 782 C C . LEU A 1 103 ? -8.855 -4.855 9.633 1.00 68.75 103 LEU A C 1
ATOM 784 O O . LEU A 1 103 ? -9.707 -3.971 9.719 1.00 68.75 103 LEU A O 1
ATOM 788 N N . LEU A 1 104 ? -7.885 -4.850 8.721 1.00 81.62 104 LEU A N 1
ATOM 789 C CA . LEU A 1 104 ? -7.783 -3.877 7.640 1.00 81.62 104 LEU A CA 1
ATOM 790 C C . LEU A 1 104 ? -8.677 -4.332 6.480 1.00 81.62 104 LEU A C 1
ATOM 792 O O . LEU A 1 104 ? -8.295 -5.170 5.664 1.00 81.62 104 LEU A O 1
ATOM 796 N N . CYS A 1 105 ? -9.904 -3.817 6.444 1.00 74.81 105 CYS A N 1
ATOM 797 C CA . CYS A 1 105 ? -10.885 -4.143 5.412 1.00 74.81 105 CYS A CA 1
ATOM 798 C C . CYS A 1 105 ? -10.893 -3.065 4.324 1.00 74.81 105 CYS A C 1
ATOM 800 O O . CYS A 1 105 ? -11.029 -1.882 4.625 1.00 74.81 105 CYS A O 1
ATOM 802 N N . GLY A 1 106 ? -10.815 -3.470 3.057 1.00 80.81 106 GLY A N 1
ATOM 803 C CA . GLY A 1 106 ? -10.992 -2.549 1.931 1.00 80.81 106 GLY A CA 1
ATOM 804 C C . GLY A 1 106 ? -10.732 -3.183 0.572 1.00 80.81 106 GLY A C 1
ATOM 805 O O . GLY A 1 106 ? -11.430 -2.851 -0.384 1.00 80.81 106 GLY A O 1
ATOM 806 N N . HIS A 1 107 ? -9.786 -4.119 0.490 1.00 90.50 107 HIS A N 1
ATOM 807 C CA . HIS A 1 107 ? -9.580 -4.896 -0.728 1.00 90.50 107 HIS A CA 1
ATOM 808 C C . HIS A 1 107 ? -10.798 -5.766 -1.060 1.00 90.50 107 HIS A C 1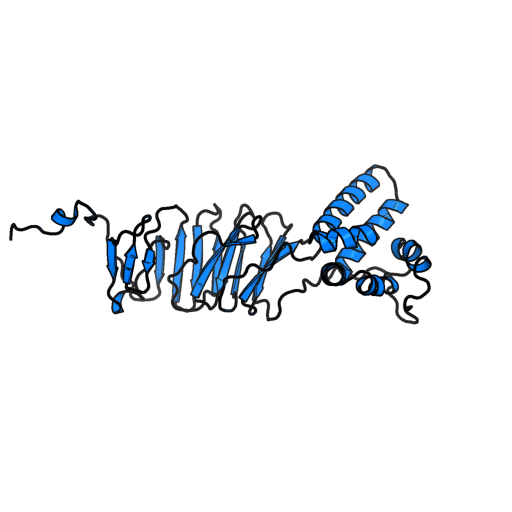
ATOM 810 O O . HIS A 1 107 ? -11.456 -6.297 -0.163 1.00 90.50 107 HIS A O 1
ATOM 816 N N . THR A 1 108 ? -11.096 -5.909 -2.351 1.00 88.88 108 THR A N 1
ATOM 817 C CA . THR A 1 108 ? -12.238 -6.702 -2.849 1.00 88.88 108 THR A CA 1
ATOM 818 C C . THR A 1 108 ? -11.830 -8.083 -3.366 1.00 88.88 108 THR A C 1
ATOM 820 O O . THR A 1 108 ? -12.680 -8.860 -3.799 1.00 88.88 108 THR A O 1
ATOM 823 N N . SER A 1 109 ? -10.538 -8.408 -3.293 1.00 93.69 109 SER A N 1
ATOM 824 C CA . SER A 1 109 ? -9.957 -9.693 -3.680 1.00 93.69 109 SER A CA 1
ATOM 825 C C . SER A 1 109 ? -8.781 -10.051 -2.758 1.00 93.69 109 SER A C 1
ATOM 827 O O . SER A 1 109 ? -8.496 -9.336 -1.796 1.00 93.69 109 SER A O 1
ATOM 829 N N . GLY A 1 110 ? -8.109 -11.175 -3.025 1.00 91.25 110 GLY A N 1
ATOM 830 C CA . GLY A 1 110 ? -6.974 -11.656 -2.228 1.00 91.25 110 GLY A CA 1
ATOM 831 C C . GLY A 1 110 ? -5.873 -10.602 -2.076 1.00 91.25 110 GLY A C 1
ATOM 832 O O . GLY A 1 110 ? -5.544 -9.913 -3.042 1.00 91.25 110 GLY A O 1
ATOM 833 N N . VAL A 1 111 ? -5.343 -10.447 -0.861 1.00 97.75 111 VAL A N 1
ATOM 834 C CA . VAL A 1 111 ? -4.174 -9.603 -0.569 1.00 97.75 111 VAL A CA 1
ATOM 835 C C . VAL A 1 111 ? -2.935 -10.477 -0.704 1.00 97.75 111 VAL A C 1
ATOM 837 O O . VAL A 1 111 ? -2.798 -11.441 0.044 1.00 97.75 111 VAL A O 1
ATOM 840 N N . GLU A 1 112 ? -2.062 -10.150 -1.652 1.00 98.38 112 GLU A N 1
ATOM 841 C CA . GLU A 1 112 ? -0.896 -10.981 -1.993 1.00 98.38 112 GLU A CA 1
ATOM 842 C C . GLU A 1 112 ? 0.379 -10.501 -1.295 1.00 98.38 112 GLU A C 1
ATOM 844 O O . GLU A 1 112 ? 1.277 -11.288 -1.007 1.00 98.38 112 GLU A O 1
ATOM 849 N N . SER A 1 113 ? 0.459 -9.209 -0.964 1.00 98.38 113 SER A N 1
ATOM 850 C CA . SER A 1 113 ? 1.664 -8.629 -0.373 1.00 98.38 113 SER A CA 1
ATOM 851 C C . SER A 1 113 ? 1.346 -7.523 0.619 1.00 98.38 113 SER A C 1
ATOM 853 O O . SER A 1 113 ? 0.399 -6.758 0.427 1.00 98.38 113 SER A O 1
ATOM 855 N N . VAL A 1 114 ? 2.155 -7.436 1.677 1.00 98.12 114 VAL A N 1
ATOM 856 C CA . VAL A 1 114 ? 2.105 -6.381 2.692 1.00 98.12 114 VAL A CA 1
ATOM 857 C C . VAL A 1 114 ? 3.514 -5.965 3.112 1.00 98.12 114 VAL A C 1
ATOM 859 O O . VAL A 1 114 ? 4.410 -6.804 3.195 1.00 98.12 114 VAL A O 1
ATOM 862 N N . ALA A 1 115 ? 3.709 -4.685 3.433 1.00 98.00 115 ALA A N 1
ATOM 863 C CA . ALA A 1 115 ? 4.966 -4.177 3.983 1.00 98.00 115 ALA A CA 1
ATOM 864 C C . ALA A 1 115 ? 4.731 -3.023 4.969 1.00 98.00 115 ALA A C 1
ATOM 866 O O . ALA A 1 115 ? 3.836 -2.202 4.773 1.00 98.00 115 ALA A O 1
ATOM 867 N N . PHE A 1 116 ? 5.555 -2.939 6.015 1.00 97.62 116 PHE A N 1
ATOM 868 C CA . PHE A 1 116 ? 5.587 -1.779 6.910 1.00 97.62 116 PHE A CA 1
ATOM 869 C C . PHE A 1 116 ? 6.405 -0.640 6.304 1.00 97.62 116 PHE A C 1
ATOM 871 O O . PHE A 1 116 ? 7.408 -0.873 5.624 1.00 97.62 116 PHE A O 1
ATOM 878 N N . SER A 1 117 ? 6.010 0.597 6.598 1.00 96.75 117 SER A N 1
ATOM 879 C CA . SER A 1 117 ? 6.867 1.759 6.390 1.00 96.75 117 SER A CA 1
ATOM 880 C C . SER A 1 117 ? 8.071 1.720 7.341 1.00 96.75 117 SER A C 1
ATOM 882 O O . SER A 1 117 ? 7.981 1.137 8.424 1.00 96.75 117 SER A O 1
ATOM 884 N N . PRO A 1 118 ? 9.197 2.371 6.994 1.00 95.44 118 PRO A N 1
ATOM 885 C CA . PRO A 1 118 ? 10.396 2.383 7.839 1.00 95.44 118 PRO A CA 1
ATOM 886 C C . PRO A 1 118 ? 10.174 2.965 9.243 1.00 95.44 118 PRO A C 1
ATOM 888 O O . PRO A 1 118 ? 10.840 2.561 10.191 1.00 95.44 118 PRO A O 1
ATOM 891 N N . ASP A 1 119 ? 9.232 3.903 9.387 1.00 92.19 119 ASP A N 1
ATOM 892 C CA . ASP A 1 119 ? 8.839 4.484 10.677 1.00 92.19 119 ASP A CA 1
ATOM 893 C C . ASP A 1 119 ? 7.834 3.618 11.462 1.00 92.19 119 ASP A C 1
ATOM 895 O O . ASP A 1 119 ? 7.481 3.965 12.589 1.00 92.19 119 ASP A O 1
ATOM 899 N N . GLY A 1 120 ? 7.366 2.510 10.878 1.00 90.38 120 GLY A N 1
ATOM 900 C CA . GLY A 1 120 ? 6.401 1.584 11.470 1.00 90.38 120 GLY A CA 1
ATOM 901 C C . GLY A 1 120 ? 4.978 2.130 11.598 1.00 90.38 120 GLY A C 1
ATOM 902 O O . GLY A 1 120 ? 4.129 1.456 12.173 1.00 90.38 120 GLY A O 1
ATOM 903 N N . LYS A 1 121 ? 4.697 3.333 11.084 1.00 88.38 121 LYS A N 1
ATOM 904 C CA . LYS A 1 121 ? 3.393 3.998 11.251 1.00 88.38 121 LYS A CA 1
ATOM 905 C C . LYS A 1 121 ? 2.380 3.633 10.178 1.00 88.38 121 LYS A C 1
ATOM 907 O O . LYS A 1 121 ? 1.184 3.842 10.364 1.00 88.38 121 LYS A O 1
ATOM 912 N N . ARG A 1 122 ? 2.847 3.117 9.043 1.00 92.75 122 ARG A N 1
ATOM 913 C CA . ARG A 1 122 ? 2.014 2.782 7.892 1.00 92.75 122 ARG A CA 1
ATOM 914 C C . ARG A 1 122 ? 2.260 1.354 7.436 1.00 92.75 122 ARG A C 1
ATOM 916 O O . ARG A 1 122 ? 3.361 0.824 7.560 1.00 92.75 122 ARG A O 1
ATOM 923 N N . ILE A 1 123 ? 1.226 0.750 6.869 1.00 95.75 123 ILE A N 1
ATOM 924 C CA . ILE A 1 123 ? 1.313 -0.506 6.121 1.00 95.75 123 ILE A CA 1
ATOM 925 C C . ILE A 1 123 ? 0.925 -0.206 4.680 1.00 95.75 123 ILE A C 1
ATOM 927 O O . ILE A 1 123 ? 0.027 0.591 4.434 1.00 95.75 123 ILE A O 1
ATOM 931 N N . VAL A 1 124 ? 1.578 -0.845 3.722 1.00 98.00 124 VAL A N 1
ATOM 932 C CA . VAL A 1 124 ? 1.119 -0.915 2.337 1.00 98.00 124 VAL A CA 1
ATOM 933 C C . VAL A 1 124 ? 0.679 -2.339 2.039 1.00 98.00 124 VAL A C 1
ATOM 935 O O . VAL A 1 124 ? 1.307 -3.278 2.525 1.00 98.00 124 VAL A O 1
ATOM 938 N N . SER A 1 125 ? -0.382 -2.505 1.256 1.00 98.12 125 SER A N 1
ATOM 939 C CA . SER A 1 125 ? -0.834 -3.800 0.749 1.00 98.12 125 SER A CA 1
ATOM 940 C C . SER A 1 125 ? -1.085 -3.769 -0.756 1.00 98.12 125 SER A C 1
ATOM 942 O O . SER A 1 125 ? -1.572 -2.768 -1.279 1.00 98.12 125 SER A O 1
ATOM 944 N N . GLY A 1 126 ? -0.770 -4.870 -1.437 1.00 98.38 126 GLY A N 1
ATOM 945 C CA . GLY A 1 126 ? -1.117 -5.133 -2.836 1.00 98.38 126 GLY A CA 1
ATOM 946 C C . GLY A 1 126 ? -2.102 -6.299 -2.950 1.00 98.38 126 GLY A C 1
ATOM 947 O O . GLY A 1 126 ? -2.036 -7.247 -2.162 1.00 98.38 126 GLY A O 1
ATOM 948 N N . SER A 1 127 ? -3.039 -6.223 -3.898 1.00 98.56 127 SER A N 1
ATOM 949 C CA . SER A 1 127 ? -4.123 -7.199 -4.040 1.00 98.56 127 SER A CA 1
ATOM 950 C C . SER A 1 127 ? -4.436 -7.572 -5.489 1.00 98.56 127 SER A C 1
ATOM 952 O O . SER A 1 127 ? -4.191 -6.816 -6.432 1.00 98.56 127 SER A O 1
ATOM 954 N N . ARG A 1 128 ? -5.084 -8.732 -5.654 1.00 98.31 128 ARG A N 1
ATOM 955 C CA . ARG A 1 128 ? -5.759 -9.176 -6.885 1.00 98.31 128 ARG A CA 1
ATOM 956 C C . ARG A 1 128 ? -6.934 -8.298 -7.326 1.00 98.31 128 ARG A C 1
ATOM 958 O O . ARG A 1 128 ? -7.527 -8.583 -8.359 1.00 98.31 128 ARG A O 1
ATOM 965 N N . ASP A 1 129 ? -7.307 -7.276 -6.558 1.00 97.62 129 ASP A N 1
ATOM 966 C CA . ASP A 1 129 ? -8.252 -6.243 -7.005 1.00 97.62 129 ASP A CA 1
ATOM 967 C C . ASP A 1 129 ? -7.588 -5.128 -7.833 1.00 97.62 129 ASP A C 1
ATOM 969 O O . ASP A 1 129 ? -8.237 -4.140 -8.167 1.00 97.62 129 ASP A O 1
ATOM 973 N N . ASN A 1 130 ? -6.308 -5.312 -8.174 1.00 98.19 130 ASN A N 1
ATOM 974 C CA . ASN A 1 130 ? -5.457 -4.412 -8.951 1.00 98.19 130 ASN A CA 1
ATOM 975 C C . ASN A 1 130 ? -5.087 -3.109 -8.225 1.00 98.19 130 ASN A C 1
ATOM 977 O O . ASN A 1 130 ? -4.520 -2.204 -8.839 1.00 98.19 130 ASN A O 1
ATOM 981 N N . THR A 1 131 ? -5.386 -2.993 -6.928 1.00 97.56 131 THR A N 1
ATOM 982 C CA . THR A 1 131 ? -5.084 -1.788 -6.151 1.00 97.56 131 THR A CA 1
ATOM 983 C C . THR A 1 131 ? -3.917 -1.993 -5.198 1.00 97.56 131 THR A C 1
ATOM 985 O O . THR A 1 131 ? -3.670 -3.089 -4.684 1.00 97.56 131 THR A O 1
ATOM 988 N N . VAL A 1 132 ? -3.218 -0.891 -4.923 1.00 98.44 132 VAL A N 1
ATOM 989 C CA . VAL A 1 132 ? -2.340 -0.764 -3.759 1.00 98.44 132 VAL A CA 1
ATOM 990 C C . VAL A 1 132 ? -3.040 0.113 -2.726 1.00 98.44 132 VAL A C 1
ATOM 992 O O . VAL A 1 132 ? -3.627 1.136 -3.069 1.00 98.44 132 VAL A O 1
ATOM 995 N N . ARG A 1 133 ? -3.009 -0.269 -1.450 1.00 95.94 133 ARG A N 1
ATOM 996 C CA . ARG A 1 133 ? -3.623 0.509 -0.363 1.00 95.94 133 ARG A CA 1
ATOM 997 C C . ARG A 1 133 ? -2.609 0.808 0.720 1.00 95.94 133 ARG A C 1
ATOM 999 O O . ARG A 1 133 ? -1.754 -0.019 1.019 1.00 95.94 133 ARG A O 1
ATOM 1006 N N . VAL A 1 134 ? -2.725 1.994 1.308 1.00 95.00 134 VAL A N 1
ATOM 1007 C CA . VAL A 1 134 ? -1.910 2.427 2.444 1.00 95.00 134 VAL A CA 1
ATOM 1008 C C . VAL A 1 134 ? -2.803 2.485 3.670 1.00 95.00 134 VAL A C 1
ATOM 1010 O O . VAL A 1 134 ? -3.919 2.989 3.601 1.00 95.00 134 VAL A O 1
ATOM 1013 N N . TRP A 1 135 ? -2.320 1.977 4.792 1.00 90.94 135 TRP A N 1
ATOM 1014 C CA . TRP A 1 135 ? -3.057 1.864 6.039 1.00 90.94 135 TRP A CA 1
ATOM 1015 C C . TRP A 1 135 ? -2.308 2.571 7.145 1.00 90.94 135 TRP A C 1
ATOM 1017 O O . TRP A 1 135 ? -1.081 2.504 7.219 1.00 90.94 135 TRP A O 1
ATOM 1027 N N . ASP A 1 136 ? -3.065 3.211 8.015 1.00 84.44 136 ASP A N 1
ATOM 1028 C CA . ASP A 1 136 ? -2.577 3.722 9.279 1.00 84.44 136 ASP A CA 1
ATOM 1029 C C . ASP A 1 136 ? -2.500 2.577 10.295 1.00 84.44 136 ASP A C 1
ATOM 1031 O O . ASP A 1 136 ? -3.484 1.860 10.480 1.00 84.44 136 ASP A O 1
ATOM 1035 N N . VAL A 1 137 ? -1.345 2.375 10.934 1.00 81.25 137 VAL A N 1
ATOM 1036 C CA . VAL A 1 137 ? -1.150 1.259 11.877 1.00 81.25 137 VAL A CA 1
ATOM 1037 C C . VAL A 1 137 ? -1.915 1.480 13.178 1.00 81.25 137 VAL A C 1
ATOM 1039 O O . VAL A 1 137 ? -2.457 0.527 13.727 1.00 81.25 137 VAL A O 1
ATOM 1042 N N . GLU A 1 138 ? -1.987 2.715 13.676 1.00 72.31 138 GLU A N 1
ATOM 1043 C CA . GLU A 1 138 ? -2.635 2.998 14.962 1.00 72.31 138 GLU A CA 1
ATOM 1044 C C . GLU A 1 138 ? -4.164 2.963 14.853 1.00 72.31 138 GLU A C 1
ATOM 1046 O O . GLU A 1 138 ? -4.856 2.436 15.729 1.00 72.31 138 GLU A O 1
ATOM 1051 N N . GLY A 1 139 ? -4.702 3.528 13.776 1.00 66.81 139 GLY A N 1
ATOM 1052 C CA . GLY A 1 139 ? -6.126 3.633 13.502 1.00 66.81 139 GLY A CA 1
ATOM 1053 C C . GLY A 1 139 ? -6.698 2.481 12.691 1.00 66.81 139 GLY A C 1
ATOM 1054 O O . GLY A 1 139 ? -7.914 2.288 12.721 1.00 66.81 139 GLY A O 1
ATOM 1055 N N . GLY A 1 140 ? -5.858 1.697 12.010 1.00 72.81 140 GLY A N 1
ATOM 1056 C CA . GLY A 1 140 ? -6.262 0.570 11.160 1.00 72.81 140 GLY A CA 1
ATOM 1057 C C . GLY A 1 140 ? -7.273 0.953 10.097 1.00 72.81 140 GLY A C 1
ATOM 1058 O O . GLY A 1 140 ? -8.168 0.181 9.754 1.00 72.81 140 GLY A O 1
ATOM 1059 N N . VAL A 1 141 ? -7.156 2.183 9.619 1.00 73.44 141 VAL A N 1
ATOM 1060 C CA . VAL A 1 141 ? -7.970 2.719 8.542 1.00 73.44 141 VAL A CA 1
ATOM 1061 C C . VAL A 1 141 ? -7.089 2.963 7.338 1.00 73.44 141 VAL A C 1
ATOM 1063 O O . VAL A 1 141 ? -5.887 3.209 7.456 1.00 73.44 141 VAL A O 1
ATOM 1066 N N . GLN A 1 142 ? -7.702 2.913 6.165 1.00 82.38 142 GLN A N 1
ATOM 1067 C CA . GLN A 1 142 ? -7.014 3.285 4.947 1.00 82.38 142 GLN A CA 1
ATOM 1068 C C . GLN A 1 142 ? -6.680 4.782 4.956 1.00 82.38 142 GLN A C 1
ATOM 1070 O O . GLN A 1 142 ? -7.503 5.618 5.334 1.00 82.38 142 GLN A O 1
ATOM 1075 N N . ILE A 1 143 ? -5.473 5.106 4.508 1.00 84.31 143 ILE A N 1
ATOM 1076 C CA . ILE A 1 143 ? -5.012 6.459 4.230 1.00 84.31 143 ILE A CA 1
ATOM 1077 C C . ILE A 1 143 ? -5.250 6.735 2.745 1.00 84.31 143 ILE A C 1
ATOM 1079 O O . ILE A 1 143 ? -4.719 6.030 1.889 1.00 84.31 143 ILE A O 1
ATOM 1083 N N . GLY A 1 144 ? -6.026 7.778 2.448 1.00 82.44 144 GLY A N 1
ATOM 1084 C CA . GLY A 1 144 ? -6.319 8.185 1.073 1.00 82.44 144 GLY A CA 1
ATOM 1085 C C . GLY A 1 144 ? -7.199 7.193 0.305 1.00 82.44 144 GLY A C 1
ATOM 1086 O O . GLY A 1 144 ? -7.771 6.254 0.866 1.00 82.44 144 GLY A O 1
ATOM 1087 N N . SER A 1 145 ? -7.339 7.421 -0.999 1.00 84.38 145 SER A N 1
ATOM 1088 C CA . SER A 1 145 ? -7.992 6.485 -1.919 1.00 84.38 145 SER A CA 1
ATOM 1089 C C . SER A 1 145 ? -7.065 5.313 -2.262 1.00 84.38 145 SER A C 1
ATOM 1091 O O . SER A 1 145 ? -5.850 5.428 -2.092 1.00 84.38 145 SER A O 1
ATOM 1093 N N . PRO A 1 146 ? -7.602 4.183 -2.759 1.00 91.00 146 PRO A N 1
ATOM 1094 C CA . PRO A 1 146 ? -6.765 3.144 -3.344 1.00 91.00 146 PRO A CA 1
ATOM 1095 C C . PRO A 1 146 ? -5.889 3.738 -4.452 1.00 91.00 146 PRO A C 1
ATOM 1097 O O . PRO A 1 146 ? -6.325 4.612 -5.203 1.00 91.00 146 PRO A O 1
ATOM 1100 N N . LEU A 1 147 ? -4.648 3.275 -4.533 1.00 95.94 147 LEU A N 1
ATOM 1101 C CA . LEU A 1 147 ? -3.726 3.626 -5.599 1.00 95.94 147 LEU A CA 1
ATOM 1102 C C . LEU A 1 147 ? -4.063 2.749 -6.805 1.00 95.94 147 LEU A C 1
ATOM 1104 O O . LEU A 1 147 ? -3.789 1.545 -6.822 1.00 95.94 147 LEU A O 1
ATOM 1108 N N . GLU A 1 148 ? -4.724 3.367 -7.776 1.00 95.00 148 GLU A N 1
ATOM 1109 C CA . GLU A 1 148 ? -5.203 2.729 -8.997 1.00 95.00 148 GLU A CA 1
ATOM 1110 C C . GLU A 1 148 ? -4.247 2.998 -10.161 1.00 95.00 148 GLU A C 1
ATOM 1112 O O . GLU A 1 148 ? -3.675 4.079 -10.301 1.00 95.00 148 GLU A O 1
ATOM 1117 N N . GLY A 1 149 ? -4.082 2.000 -11.024 1.00 93.75 149 GLY A N 1
ATOM 1118 C CA . GLY A 1 149 ? -3.281 2.126 -12.236 1.00 93.75 149 GLY A CA 1
ATOM 1119 C C . GLY A 1 149 ? -2.875 0.780 -12.811 1.00 93.75 149 GLY A C 1
ATOM 1120 O O . GLY A 1 149 ? -2.845 0.642 -14.033 1.00 93.75 149 GLY A O 1
ATOM 1121 N N . HIS A 1 150 ? -2.606 -0.207 -11.952 1.00 98.06 150 HIS A N 1
ATOM 1122 C CA . HIS A 1 150 ? -2.377 -1.575 -12.402 1.00 98.06 150 HIS A CA 1
ATOM 1123 C C . HIS A 1 150 ? -3.631 -2.156 -13.065 1.00 98.06 150 HIS A C 1
ATOM 1125 O O . HIS A 1 150 ? -4.758 -1.872 -12.655 1.00 98.06 150 HIS A O 1
ATOM 1131 N N . THR A 1 151 ? -3.440 -2.963 -14.107 1.00 97.81 151 THR A N 1
ATOM 1132 C CA . THR A 1 151 ? -4.545 -3.598 -14.856 1.00 97.81 151 THR A CA 1
ATOM 1133 C C . THR A 1 151 ? -4.733 -5.076 -14.512 1.00 97.81 151 THR A C 1
ATOM 1135 O O . THR A 1 151 ? -5.661 -5.711 -15.013 1.00 97.81 151 THR A O 1
ATOM 1138 N N . SER A 1 152 ? -3.892 -5.611 -13.624 1.00 98.31 152 SER A N 1
ATOM 1139 C CA . SER A 1 152 ? -3.956 -6.972 -13.091 1.00 98.31 152 SER A CA 1
ATOM 1140 C C . SER A 1 152 ? -3.459 -7.006 -11.638 1.00 98.31 152 SER A C 1
ATOM 1142 O O . SER A 1 152 ? -3.046 -5.980 -11.087 1.00 98.31 152 SER A O 1
ATOM 1144 N N . GLY A 1 153 ? -3.517 -8.176 -10.998 1.00 98.19 153 GLY A N 1
ATOM 1145 C CA . GLY A 1 153 ? -3.246 -8.326 -9.567 1.00 98.19 153 GLY A CA 1
ATOM 1146 C C . GLY A 1 153 ? -1.854 -7.837 -9.159 1.00 98.19 153 GLY A C 1
ATOM 1147 O O . GLY A 1 153 ? -0.882 -8.039 -9.888 1.00 98.19 153 GLY A O 1
ATOM 1148 N N . VAL A 1 154 ? -1.766 -7.178 -8.004 1.00 98.81 154 VAL A N 1
ATOM 1149 C CA . VAL A 1 154 ? -0.510 -6.675 -7.434 1.00 98.81 154 VAL A CA 1
ATOM 1150 C C . VAL A 1 154 ? 0.090 -7.730 -6.510 1.00 98.81 154 VAL A C 1
ATOM 1152 O O . VAL A 1 154 ? -0.470 -8.008 -5.453 1.00 98.81 154 VAL A O 1
ATOM 1155 N N . GLU A 1 155 ? 1.233 -8.287 -6.902 1.00 98.62 155 GLU A N 1
ATOM 1156 C CA . GLU A 1 155 ? 1.899 -9.421 -6.238 1.00 98.62 155 GLU A CA 1
ATOM 1157 C C . GLU A 1 155 ? 2.958 -8.995 -5.224 1.00 98.62 155 GLU A C 1
ATOM 1159 O O . GLU A 1 155 ? 3.304 -9.746 -4.318 1.00 98.62 155 GLU A O 1
ATOM 1164 N N . SER A 1 156 ? 3.501 -7.784 -5.352 1.00 98.62 156 SER A N 1
ATOM 1165 C CA . SER A 1 156 ? 4.571 -7.329 -4.469 1.00 98.62 156 SER A CA 1
ATOM 1166 C C . SER A 1 156 ? 4.488 -5.834 -4.225 1.00 98.62 156 SER A C 1
ATOM 1168 O O . SER A 1 156 ? 4.243 -5.069 -5.156 1.00 98.62 156 SER A O 1
ATOM 1170 N N . VAL A 1 157 ? 4.694 -5.417 -2.975 1.00 98.75 157 VAL A N 1
ATOM 1171 C CA . VAL A 1 157 ? 4.780 -4.010 -2.572 1.00 98.75 157 VAL A CA 1
ATOM 1172 C C . VAL A 1 157 ? 5.950 -3.791 -1.616 1.00 98.75 157 VAL A C 1
ATOM 1174 O O . VAL A 1 157 ? 6.253 -4.645 -0.786 1.00 98.75 157 VAL A O 1
ATOM 1177 N N . ALA A 1 158 ? 6.589 -2.625 -1.693 1.00 98.38 158 ALA A N 1
ATOM 1178 C CA . ALA A 1 158 ? 7.622 -2.220 -0.744 1.00 98.38 158 ALA A CA 1
ATOM 1179 C C . ALA A 1 158 ? 7.641 -0.701 -0.544 1.00 98.38 158 ALA A C 1
ATOM 1181 O O . ALA A 1 158 ? 7.370 0.065 -1.470 1.00 98.38 158 ALA A O 1
ATOM 1182 N N . PHE A 1 159 ? 8.007 -0.259 0.660 1.00 98.00 159 PHE A N 1
ATOM 1183 C CA . PHE A 1 159 ? 8.304 1.146 0.930 1.00 98.00 159 PHE A CA 1
ATOM 1184 C C . PHE A 1 159 ? 9.748 1.489 0.572 1.00 98.00 159 PHE A C 1
ATOM 1186 O O . PHE A 1 159 ? 10.659 0.677 0.748 1.00 98.00 159 PHE A O 1
ATOM 1193 N N . SER A 1 160 ? 9.967 2.726 0.133 1.00 96.19 160 SER A N 1
ATOM 1194 C CA . SER A 1 160 ? 11.307 3.301 0.074 1.00 96.19 160 SER A CA 1
ATOM 1195 C C . SER A 1 160 ? 11.879 3.499 1.485 1.00 96.19 160 SER A C 1
ATOM 1197 O O . SER A 1 160 ? 11.115 3.699 2.432 1.00 96.19 160 SER A O 1
ATOM 1199 N N . PRO A 1 161 ? 13.216 3.512 1.653 1.00 94.75 161 PRO A N 1
ATOM 1200 C CA . PRO A 1 161 ? 13.857 3.707 2.959 1.00 94.75 161 PRO A CA 1
ATOM 1201 C C . PRO A 1 161 ? 13.510 5.033 3.654 1.00 94.75 161 PRO A C 1
ATOM 1203 O O . PRO A 1 161 ? 13.552 5.113 4.878 1.00 94.75 161 PRO A O 1
ATOM 1206 N N . ASP A 1 162 ? 13.146 6.069 2.892 1.00 92.00 162 ASP A N 1
ATOM 1207 C CA . ASP A 1 162 ? 12.668 7.354 3.423 1.00 92.00 162 ASP A CA 1
ATOM 1208 C C . ASP A 1 162 ? 11.158 7.368 3.737 1.00 92.00 162 ASP A C 1
ATOM 1210 O O . ASP A 1 162 ? 10.645 8.363 4.247 1.00 92.00 162 ASP A O 1
ATOM 1214 N N . GLY A 1 163 ? 10.438 6.284 3.424 1.00 93.12 163 GLY A N 1
ATOM 1215 C CA . GLY A 1 163 ? 9.001 6.125 3.646 1.00 93.12 163 GLY A CA 1
ATOM 1216 C C . GLY A 1 163 ? 8.106 7.002 2.767 1.00 93.12 163 GLY A C 1
ATOM 1217 O O . GLY A 1 163 ? 6.897 7.040 2.994 1.00 93.12 163 GLY A O 1
ATOM 1218 N N . LYS A 1 164 ? 8.668 7.720 1.786 1.00 91.50 164 LYS A N 1
ATOM 1219 C CA . LYS A 1 164 ? 7.924 8.675 0.946 1.00 91.50 164 LYS A CA 1
ATOM 1220 C C . LYS A 1 164 ? 7.351 8.061 -0.320 1.00 91.50 164 LYS A C 1
ATOM 1222 O O . LYS A 1 164 ? 6.417 8.611 -0.898 1.00 91.50 164 LYS A O 1
ATOM 1227 N N . ARG A 1 165 ? 7.912 6.938 -0.762 1.00 94.81 165 ARG A N 1
ATOM 1228 C CA . ARG A 1 165 ? 7.506 6.246 -1.980 1.00 94.81 165 ARG A CA 1
ATOM 1229 C C . ARG A 1 165 ? 7.144 4.804 -1.690 1.00 94.81 165 ARG A C 1
ATOM 1231 O O . ARG A 1 165 ? 7.668 4.178 -0.770 1.00 94.81 165 ARG A O 1
ATOM 1238 N N . ILE A 1 166 ? 6.264 4.282 -2.525 1.00 97.94 166 ILE A N 1
ATOM 1239 C CA . ILE A 1 166 ? 5.941 2.861 -2.599 1.00 97.94 166 ILE A CA 1
ATOM 1240 C C . ILE A 1 166 ? 6.335 2.375 -3.985 1.00 97.94 166 ILE A C 1
ATOM 1242 O O . ILE A 1 166 ? 6.168 3.101 -4.962 1.00 97.94 166 ILE A O 1
ATOM 1246 N N . VAL A 1 167 ? 6.834 1.151 -4.075 1.00 97.94 167 VAL A N 1
ATOM 1247 C CA . VAL A 1 167 ? 6.960 0.422 -5.333 1.00 97.94 167 VAL A CA 1
ATOM 1248 C C . VAL A 1 167 ? 6.018 -0.773 -5.318 1.00 97.94 167 VAL A C 1
ATOM 1250 O O . VAL A 1 167 ? 5.845 -1.398 -4.271 1.00 97.94 167 VAL A O 1
ATOM 1253 N N . SER A 1 168 ? 5.413 -1.083 -6.461 1.00 98.62 168 SER A N 1
ATOM 1254 C CA . SER A 1 168 ? 4.576 -2.266 -6.648 1.00 98.62 168 SER A CA 1
ATOM 1255 C C . SER A 1 168 ? 4.928 -3.027 -7.922 1.00 98.62 168 SER A C 1
ATOM 1257 O O . SER A 1 168 ? 5.245 -2.410 -8.936 1.00 98.62 168 SER A O 1
ATOM 1259 N N . GLY A 1 169 ? 4.861 -4.358 -7.863 1.00 98.44 169 GLY A N 1
ATOM 1260 C CA . GLY A 1 169 ? 4.965 -5.271 -9.005 1.00 98.44 169 GLY A CA 1
ATOM 1261 C C . GLY A 1 169 ? 3.652 -6.023 -9.223 1.00 98.44 169 GLY A C 1
ATOM 1262 O O . GLY A 1 169 ? 2.974 -6.378 -8.255 1.00 98.44 169 GLY A O 1
ATOM 1263 N N . SER A 1 170 ? 3.271 -6.230 -10.484 1.00 98.69 170 SER A N 1
ATOM 1264 C CA . SER A 1 170 ? 1.966 -6.781 -10.858 1.00 98.69 170 SER A CA 1
ATOM 1265 C C . SER A 1 170 ? 2.046 -7.812 -11.988 1.00 98.69 170 SER A C 1
ATOM 1267 O O . SER A 1 170 ? 2.986 -7.839 -12.786 1.00 98.69 170 SER A O 1
ATOM 1269 N N . TRP A 1 171 ? 0.996 -8.629 -12.082 1.00 98.44 171 TRP A N 1
ATOM 1270 C CA . TRP A 1 171 ? 0.667 -9.475 -13.232 1.00 98.44 171 TRP A CA 1
ATOM 1271 C C . TRP A 1 171 ? 0.376 -8.705 -14.528 1.00 98.44 171 TRP A C 1
ATOM 1273 O O . TRP A 1 171 ? 0.175 -9.329 -15.564 1.00 98.44 171 TRP A O 1
ATOM 1283 N N . ASP A 1 172 ? 0.315 -7.372 -14.499 1.00 97.75 172 ASP A N 1
ATOM 1284 C CA . ASP A 1 172 ? 0.257 -6.553 -15.715 1.00 97.75 172 ASP A CA 1
ATOM 1285 C C . ASP A 1 172 ? 1.637 -6.307 -16.349 1.00 97.75 172 ASP A C 1
ATOM 1287 O O . ASP A 1 172 ? 1.759 -5.509 -17.277 1.00 97.75 172 ASP A O 1
ATOM 1291 N N . ASN A 1 173 ? 2.662 -7.005 -15.850 1.00 94.38 173 ASN A N 1
ATOM 1292 C CA . ASN A 1 173 ? 4.060 -6.948 -16.271 1.00 94.38 173 ASN A CA 1
ATOM 1293 C C . ASN A 1 173 ? 4.752 -5.606 -15.980 1.00 94.38 173 ASN A C 1
ATOM 1295 O O . ASN A 1 173 ? 5.868 -5.372 -16.449 1.00 94.38 173 ASN A O 1
ATOM 1299 N N . THR A 1 174 ? 4.125 -4.716 -15.206 1.00 94.44 174 THR A N 1
ATOM 1300 C CA . THR A 1 174 ? 4.702 -3.413 -14.867 1.00 94.44 174 THR A CA 1
ATOM 1301 C C . THR A 1 174 ? 5.173 -3.348 -13.423 1.00 94.44 174 THR A C 1
ATOM 1303 O O . THR A 1 174 ? 4.620 -3.981 -12.517 1.00 94.44 174 THR A O 1
ATOM 1306 N N . VAL A 1 175 ? 6.191 -2.517 -13.205 1.00 96.88 175 VAL A N 1
ATOM 1307 C CA . VAL A 1 175 ? 6.519 -1.990 -11.880 1.00 96.88 175 VAL A CA 1
ATOM 1308 C C . VAL A 1 175 ? 6.042 -0.544 -11.805 1.00 96.88 175 VAL A C 1
ATOM 1310 O O . VAL A 1 175 ? 6.262 0.233 -12.731 1.00 96.88 175 VAL A O 1
ATOM 1313 N N . ARG A 1 176 ? 5.383 -0.149 -10.717 1.00 95.94 176 ARG A N 1
ATOM 1314 C CA . ARG A 1 176 ? 4.911 1.231 -10.520 1.00 95.94 176 ARG A CA 1
ATOM 1315 C C . ARG A 1 176 ? 5.485 1.828 -9.256 1.00 95.94 176 ARG A C 1
ATOM 1317 O O . ARG A 1 176 ? 5.700 1.129 -8.271 1.00 95.94 176 ARG A O 1
ATOM 1324 N N . VAL A 1 177 ? 5.726 3.133 -9.302 1.00 95.56 177 VAL A N 1
ATOM 1325 C CA . VAL A 1 177 ? 6.201 3.919 -8.164 1.00 95.56 177 VAL A CA 1
ATOM 1326 C C . VAL A 1 177 ? 5.115 4.909 -7.786 1.00 95.56 177 VAL A C 1
ATOM 1328 O O . VAL A 1 177 ? 4.558 5.576 -8.653 1.00 95.56 177 VAL A O 1
ATOM 1331 N N . TRP A 1 178 ? 4.823 5.020 -6.500 1.00 95.25 178 TRP A N 1
ATOM 1332 C CA . TRP A 1 178 ? 3.748 5.851 -5.972 1.00 95.25 178 TRP A CA 1
ATOM 1333 C C . TRP A 1 178 ? 4.291 6.846 -4.964 1.00 95.25 178 TRP A C 1
ATOM 1335 O O . TRP A 1 178 ? 5.177 6.512 -4.174 1.00 95.25 178 TRP A O 1
ATOM 1345 N N . ASP A 1 179 ? 3.735 8.050 -4.978 1.00 90.12 179 ASP A N 1
ATOM 1346 C CA . ASP A 1 179 ? 3.940 9.048 -3.940 1.00 90.12 179 ASP A CA 1
ATOM 1347 C C . ASP A 1 179 ? 2.953 8.799 -2.797 1.00 90.12 179 ASP A C 1
ATOM 1349 O O . ASP A 1 179 ? 1.737 8.769 -3.007 1.00 90.12 179 ASP A O 1
ATOM 1353 N N . VAL A 1 180 ? 3.474 8.603 -1.585 1.00 86.88 180 VAL A N 1
ATOM 1354 C CA . VAL A 1 180 ? 2.648 8.273 -0.415 1.00 86.88 180 VAL A CA 1
ATOM 1355 C C . VAL A 1 180 ? 1.791 9.463 0.024 1.00 86.88 180 VAL A C 1
ATOM 1357 O O . VAL A 1 180 ? 0.669 9.264 0.483 1.00 86.88 180 VAL A O 1
ATOM 1360 N N . GLU A 1 181 ? 2.293 10.695 -0.083 1.00 82.94 181 GLU A N 1
ATOM 1361 C CA . GLU A 1 181 ? 1.576 11.887 0.392 1.00 82.94 181 GLU A CA 1
ATOM 1362 C C . GLU A 1 181 ? 0.526 12.353 -0.618 1.00 82.94 181 GLU A C 1
ATOM 1364 O O . GLU A 1 181 ? -0.602 12.676 -0.246 1.00 82.94 181 GLU A O 1
ATOM 1369 N N . GLY A 1 182 ? 0.884 12.349 -1.898 1.00 76.62 182 GLY A N 1
ATOM 1370 C CA . GLY A 1 182 ? 0.021 12.720 -3.007 1.00 76.62 182 GLY A CA 1
ATOM 1371 C C . GLY A 1 182 ? -0.975 11.635 -3.399 1.00 76.62 182 GLY A C 1
ATOM 1372 O O . GLY A 1 182 ? -1.954 11.953 -4.065 1.00 76.62 182 GLY A O 1
ATOM 1373 N N . SER A 1 183 ? -0.760 10.377 -2.990 1.00 84.44 183 SER A N 1
ATOM 1374 C CA . SER A 1 183 ? -1.571 9.221 -3.411 1.00 84.44 183 SER A CA 1
ATOM 1375 C C . SER A 1 183 ? -1.684 9.102 -4.938 1.00 84.44 183 SER A C 1
ATOM 1377 O O . SER A 1 183 ? -2.736 8.777 -5.484 1.00 84.44 183 SER A O 1
ATOM 1379 N N . VAL A 1 184 ? -0.589 9.403 -5.639 1.00 84.62 184 VAL A N 1
ATOM 1380 C CA . VAL A 1 184 ? -0.514 9.413 -7.106 1.00 84.62 184 VAL A CA 1
ATOM 1381 C C . VAL A 1 184 ? 0.689 8.623 -7.588 1.00 84.62 184 VAL A C 1
ATOM 1383 O O . VAL A 1 184 ? 1.700 8.505 -6.896 1.00 84.62 184 VAL A O 1
ATOM 1386 N N . GLN A 1 185 ? 0.598 8.097 -8.805 1.00 87.88 185 GLN A N 1
ATOM 1387 C CA . GLN A 1 185 ? 1.737 7.472 -9.459 1.00 87.88 185 GLN A CA 1
ATOM 1388 C C . GLN A 1 185 ? 2.814 8.514 -9.801 1.00 87.88 185 GLN A C 1
ATOM 1390 O O . GLN A 1 185 ? 2.518 9.592 -10.319 1.00 87.88 185 GLN A O 1
ATOM 1395 N N . ILE A 1 186 ? 4.074 8.165 -9.554 1.00 86.06 186 ILE A N 1
ATOM 1396 C CA . ILE A 1 186 ? 5.247 8.931 -9.966 1.00 86.06 186 ILE A CA 1
ATOM 1397 C C . ILE A 1 186 ? 5.716 8.404 -11.322 1.00 86.06 186 ILE A C 1
ATOM 1399 O O . ILE A 1 186 ? 6.195 7.277 -11.426 1.00 86.06 186 ILE A O 1
ATOM 1403 N N . GLY A 1 187 ? 5.631 9.250 -12.349 1.00 81.25 187 GLY A N 1
ATOM 1404 C CA . GLY A 1 187 ? 6.080 8.910 -13.700 1.00 81.25 187 GLY A CA 1
ATOM 1405 C C . GLY A 1 187 ? 5.204 7.865 -14.398 1.00 81.25 187 GLY A C 1
ATOM 1406 O O . GLY A 1 187 ? 4.106 7.531 -13.952 1.00 81.25 187 GLY A O 1
ATOM 1407 N N . SER A 1 188 ? 5.687 7.366 -15.534 1.00 80.25 188 SER A N 1
ATOM 1408 C CA . SER A 1 188 ? 5.075 6.246 -16.256 1.00 80.25 188 SER A CA 1
ATOM 1409 C C . SER A 1 188 ? 5.379 4.910 -15.563 1.00 80.25 188 SER A C 1
ATOM 1411 O O . SER A 1 188 ? 6.358 4.831 -14.817 1.00 80.25 188 SER A O 1
ATOM 1413 N N . PRO A 1 189 ? 4.592 3.848 -15.813 1.00 86.88 189 PRO A N 1
ATOM 1414 C CA . PRO A 1 189 ? 4.963 2.505 -15.382 1.00 86.88 189 PRO A CA 1
ATOM 1415 C C . PRO A 1 189 ? 6.352 2.128 -15.912 1.00 86.88 189 PRO A C 1
ATOM 1417 O O . PRO A 1 189 ? 6.755 2.543 -17.002 1.00 86.88 189 PRO A O 1
ATOM 1420 N N . LEU A 1 190 ? 7.092 1.359 -15.123 1.00 86.31 190 LEU A N 1
ATOM 1421 C CA . LEU A 1 190 ? 8.367 0.786 -15.519 1.00 86.31 190 LEU A CA 1
ATOM 1422 C C . LEU A 1 190 ? 8.075 -0.483 -16.319 1.00 86.31 190 LEU A C 1
ATOM 1424 O O . LEU A 1 190 ? 7.703 -1.524 -15.770 1.00 86.31 190 LEU A O 1
ATOM 1428 N N . GLU A 1 191 ? 8.195 -0.346 -17.634 1.00 82.94 191 GLU A N 1
ATOM 1429 C CA . GLU A 1 191 ? 7.914 -1.392 -18.610 1.00 82.94 191 GLU A CA 1
ATOM 1430 C C . GLU A 1 191 ? 9.200 -2.106 -19.043 1.00 82.94 191 GLU A C 1
ATOM 1432 O O . GLU A 1 191 ? 10.288 -1.520 -19.121 1.00 82.94 191 GLU A O 1
ATOM 1437 N N . GLY A 1 192 ? 9.067 -3.398 -19.337 1.00 75.25 192 GLY A N 1
ATOM 1438 C CA . GLY A 1 192 ? 10.154 -4.227 -19.845 1.00 75.25 192 GLY A CA 1
ATOM 1439 C C . GLY A 1 192 ? 9.992 -5.706 -19.518 1.00 75.25 192 GLY A C 1
ATOM 1440 O O . GLY A 1 192 ? 10.429 -6.540 -20.307 1.00 75.25 192 GLY A O 1
ATOM 1441 N N . HIS A 1 193 ? 9.359 -6.045 -18.395 1.00 84.62 193 HIS A N 1
ATOM 1442 C CA . HIS A 1 193 ? 9.027 -7.437 -18.117 1.00 84.62 193 HIS A CA 1
ATOM 1443 C C . HIS A 1 193 ? 7.994 -7.963 -19.118 1.00 84.62 193 HIS A C 1
ATOM 1445 O O . HIS A 1 193 ? 7.133 -7.223 -19.595 1.00 84.62 193 HIS A O 1
ATOM 1451 N N . THR A 1 194 ? 8.105 -9.245 -19.460 1.00 85.75 194 THR A N 1
ATOM 1452 C CA . THR A 1 194 ? 7.203 -9.917 -20.416 1.00 85.75 194 THR A CA 1
ATOM 1453 C C . THR A 1 194 ? 6.253 -10.920 -19.756 1.00 85.75 194 THR A C 1
ATOM 1455 O O . THR A 1 194 ? 5.411 -11.499 -20.439 1.00 85.75 194 THR A O 1
ATOM 1458 N N . ASP A 1 195 ? 6.354 -11.075 -18.436 1.00 91.69 195 ASP A N 1
ATOM 1459 C CA . ASP A 1 195 ? 5.467 -11.864 -17.576 1.00 91.69 195 ASP A CA 1
ATOM 1460 C C . ASP A 1 195 ? 5.337 -11.181 -16.196 1.00 91.69 195 ASP A C 1
ATOM 1462 O O . ASP A 1 195 ? 6.022 -10.186 -15.916 1.00 91.69 195 ASP A O 1
ATOM 1466 N N . GLY A 1 196 ? 4.474 -11.709 -15.326 1.00 94.31 196 GLY A N 1
ATOM 1467 C CA . GLY A 1 196 ? 4.123 -11.110 -14.039 1.00 94.31 196 GLY A CA 1
ATOM 1468 C C . GLY A 1 196 ? 5.332 -10.791 -13.155 1.00 94.31 196 GLY A C 1
ATOM 1469 O O . GLY A 1 196 ? 6.286 -11.568 -13.067 1.00 94.31 196 GLY A O 1
ATOM 1470 N N . VAL A 1 197 ? 5.294 -9.630 -12.498 1.00 98.19 197 VAL A N 1
ATOM 1471 C CA . VAL A 1 197 ? 6.345 -9.181 -11.576 1.00 98.19 197 VAL A CA 1
ATOM 1472 C C . VAL A 1 197 ? 6.021 -9.647 -10.160 1.00 98.19 197 VAL A C 1
ATOM 1474 O O . VAL A 1 197 ? 5.114 -9.118 -9.522 1.00 98.19 197 VAL A O 1
ATOM 1477 N N . TYR A 1 198 ? 6.785 -10.616 -9.659 1.00 98.25 198 TYR A N 1
ATOM 1478 C CA . TYR A 1 198 ? 6.524 -11.290 -8.382 1.00 98.25 198 TYR A CA 1
ATOM 1479 C C . TYR A 1 198 ? 7.249 -10.673 -7.189 1.00 98.25 198 TYR A C 1
ATOM 1481 O O . TYR A 1 198 ? 6.885 -10.925 -6.043 1.00 98.25 198 TYR A O 1
ATOM 1489 N N . SER A 1 199 ? 8.299 -9.891 -7.425 1.00 97.50 199 SER A N 1
ATOM 1490 C CA . SER A 1 199 ? 9.053 -9.254 -6.350 1.00 97.50 199 SER A CA 1
ATOM 1491 C C . SER A 1 199 ? 9.517 -7.867 -6.754 1.00 97.50 199 SER A C 1
ATOM 1493 O O . SER A 1 199 ? 9.950 -7.650 -7.884 1.00 97.50 199 SER A O 1
ATOM 1495 N N . VAL A 1 200 ? 9.431 -6.926 -5.813 1.00 98.06 200 VAL A N 1
ATOM 1496 C CA . VAL A 1 200 ? 10.025 -5.593 -5.926 1.00 98.06 200 VAL A CA 1
ATOM 1497 C C . VAL A 1 200 ? 10.733 -5.209 -4.631 1.00 98.06 200 VAL A C 1
ATOM 1499 O O . VAL A 1 200 ? 10.306 -5.582 -3.539 1.00 98.06 200 VAL A O 1
ATOM 1502 N N . ALA A 1 201 ? 11.814 -4.444 -4.739 1.00 97.06 201 ALA A N 1
ATOM 1503 C CA . ALA A 1 201 ? 12.532 -3.899 -3.593 1.00 97.06 201 ALA A CA 1
ATOM 1504 C C . ALA A 1 201 ? 13.161 -2.547 -3.930 1.00 97.06 201 ALA A C 1
ATOM 1506 O O . ALA A 1 201 ? 13.561 -2.306 -5.067 1.00 97.06 201 ALA A O 1
ATOM 1507 N N . PHE A 1 202 ? 13.303 -1.680 -2.930 1.00 94.94 202 PHE A N 1
ATOM 1508 C CA . PHE A 1 202 ? 14.169 -0.508 -3.035 1.00 94.94 202 PHE A CA 1
ATOM 1509 C C . PHE A 1 202 ? 15.596 -0.851 -2.608 1.00 94.94 202 PHE A C 1
ATOM 1511 O O . PHE A 1 202 ? 15.809 -1.641 -1.686 1.00 94.94 202 PHE A O 1
ATOM 1518 N N . SER A 1 203 ? 16.579 -0.197 -3.227 1.00 92.44 203 SER A N 1
ATOM 1519 C CA . SER A 1 203 ? 17.934 -0.149 -2.680 1.00 92.44 203 SER A CA 1
ATOM 1520 C C . SER A 1 203 ? 17.951 0.575 -1.323 1.00 92.44 203 SER A C 1
ATOM 1522 O O . SER A 1 203 ? 17.097 1.430 -1.073 1.00 92.44 203 SER A O 1
ATOM 1524 N N . PRO A 1 204 ? 18.940 0.311 -0.446 1.00 90.62 204 PRO A N 1
ATOM 1525 C CA . PRO A 1 204 ? 19.038 0.972 0.861 1.00 90.62 204 PRO A CA 1
ATOM 1526 C C . PRO A 1 204 ? 19.162 2.503 0.803 1.00 90.62 204 PRO A C 1
ATOM 1528 O O . PRO A 1 204 ? 18.767 3.184 1.743 1.00 90.62 204 PRO A O 1
ATOM 1531 N N . ASP A 1 205 ? 19.692 3.053 -0.294 1.00 85.56 205 ASP A N 1
ATOM 1532 C CA . ASP A 1 205 ? 19.760 4.502 -0.538 1.00 85.56 205 ASP A CA 1
ATOM 1533 C C . ASP A 1 205 ? 18.478 5.077 -1.175 1.00 85.56 205 ASP A C 1
ATOM 1535 O O . ASP A 1 205 ? 18.367 6.286 -1.375 1.00 85.56 205 ASP A O 1
ATOM 1539 N N . GLY A 1 206 ? 17.514 4.216 -1.514 1.00 85.56 206 GLY A N 1
ATOM 1540 C CA . GLY A 1 206 ? 16.243 4.560 -2.141 1.00 85.56 206 GLY A CA 1
ATOM 1541 C C . GLY A 1 206 ? 16.344 5.029 -3.593 1.00 85.56 206 GLY A C 1
ATOM 1542 O O . GLY A 1 206 ? 15.334 5.449 -4.158 1.00 85.56 206 GLY A O 1
ATOM 1543 N N . LYS A 1 207 ? 17.522 5.007 -4.219 1.00 84.25 207 LYS A N 1
ATOM 1544 C CA . LYS A 1 207 ? 17.701 5.528 -5.585 1.00 84.25 207 LYS A CA 1
ATOM 1545 C C . LYS A 1 207 ? 17.335 4.524 -6.665 1.00 84.25 207 LYS A C 1
ATOM 1547 O O . LYS A 1 207 ? 16.959 4.929 -7.765 1.00 84.25 207 LYS A O 1
ATOM 1552 N N . ARG A 1 208 ? 17.440 3.237 -6.344 1.00 88.19 208 ARG A N 1
ATOM 1553 C CA . ARG A 1 208 ? 17.216 2.140 -7.275 1.00 88.19 208 ARG A CA 1
ATOM 1554 C C . ARG A 1 208 ? 16.044 1.286 -6.833 1.00 88.19 208 ARG A C 1
ATOM 1556 O O . ARG A 1 208 ? 15.741 1.179 -5.643 1.00 88.19 208 ARG A O 1
ATOM 1563 N N . ILE A 1 209 ? 15.413 0.660 -7.808 1.00 93.12 209 ILE A N 1
ATOM 1564 C CA . ILE A 1 209 ? 14.397 -0.366 -7.602 1.00 93.12 209 ILE A CA 1
ATOM 1565 C C . ILE A 1 209 ? 14.922 -1.650 -8.225 1.00 93.12 209 ILE A C 1
ATOM 1567 O O . ILE A 1 209 ? 15.544 -1.609 -9.277 1.00 93.12 209 ILE A O 1
ATOM 1571 N N . PHE A 1 210 ? 14.668 -2.787 -7.601 1.00 94.56 210 PHE A N 1
ATOM 1572 C CA . PHE A 1 210 ? 14.936 -4.097 -8.173 1.00 94.56 210 PHE A CA 1
ATOM 1573 C C . PHE A 1 210 ? 13.621 -4.844 -8.352 1.00 94.56 210 PHE A C 1
ATOM 1575 O O . PHE A 1 210 ? 12.758 -4.743 -7.478 1.00 94.56 210 PHE A O 1
ATOM 1582 N N . SER A 1 211 ? 13.460 -5.580 -9.449 1.00 95.56 211 SER A N 1
ATOM 1583 C CA . SER A 1 211 ? 12.284 -6.419 -9.677 1.00 95.56 211 SER A CA 1
ATOM 1584 C C . SER A 1 211 ? 12.631 -7.785 -10.247 1.00 95.56 211 SER A C 1
ATOM 1586 O O . SER A 1 211 ? 13.545 -7.898 -11.059 1.00 95.56 211 SER A O 1
ATOM 1588 N N . GLY A 1 212 ? 11.882 -8.809 -9.841 1.00 94.06 212 GLY A N 1
ATOM 1589 C CA . GLY A 1 212 ? 11.959 -10.165 -10.386 1.00 94.06 212 GLY A CA 1
ATOM 1590 C C . GLY A 1 212 ? 10.629 -10.599 -11.000 1.00 94.06 212 GLY A C 1
ATOM 1591 O O . GLY A 1 212 ? 9.565 -10.341 -10.431 1.00 94.06 212 GLY A O 1
ATOM 1592 N N . SER A 1 213 ? 10.687 -11.262 -12.156 1.00 95.19 213 SER A N 1
ATOM 1593 C CA . SER A 1 213 ? 9.507 -11.648 -12.944 1.00 95.19 213 SER A CA 1
ATOM 1594 C C . SER A 1 213 ? 9.517 -13.120 -13.364 1.00 95.19 213 SER A C 1
ATOM 1596 O O . SER A 1 213 ? 10.563 -13.774 -13.424 1.00 95.19 213 SER A O 1
ATOM 1598 N N . GLY A 1 214 ? 8.326 -13.636 -13.687 1.00 89.88 214 GLY A N 1
ATOM 1599 C CA . GLY A 1 214 ? 8.122 -14.940 -14.328 1.00 89.88 214 GLY A CA 1
ATOM 1600 C C . GLY A 1 214 ? 8.791 -15.091 -15.694 1.00 89.88 214 GLY A C 1
ATOM 1601 O O . GLY A 1 214 ? 9.021 -16.213 -16.143 1.00 89.88 214 GLY A O 1
ATOM 1602 N N . ASP A 1 215 ? 9.218 -13.986 -16.309 1.00 86.69 215 ASP A N 1
ATOM 1603 C CA . ASP A 1 215 ? 9.963 -13.996 -17.568 1.00 86.69 215 ASP A CA 1
ATOM 1604 C C . ASP A 1 215 ? 11.424 -14.457 -17.417 1.00 86.69 215 ASP A C 1
ATOM 1606 O O . ASP A 1 215 ? 12.169 -14.511 -18.396 1.00 86.69 215 ASP A O 1
ATOM 1610 N N . ASN A 1 216 ? 11.821 -14.860 -16.206 1.00 85.19 216 ASN A N 1
ATOM 1611 C CA . ASN A 1 216 ? 13.170 -15.282 -15.835 1.00 85.19 216 ASN A CA 1
ATOM 1612 C C . ASN A 1 216 ? 14.213 -14.158 -15.927 1.00 85.19 216 ASN A C 1
ATOM 1614 O O . ASN A 1 216 ? 15.405 -14.437 -16.117 1.00 85.19 216 ASN A O 1
ATOM 1618 N N . THR A 1 217 ? 13.777 -12.903 -15.790 1.00 80.62 217 THR A N 1
ATOM 1619 C CA . THR A 1 217 ? 14.654 -11.737 -15.694 1.00 80.62 217 THR A CA 1
ATOM 1620 C C . THR A 1 217 ? 14.514 -11.039 -14.349 1.00 80.62 217 THR A C 1
ATOM 1622 O O . THR A 1 217 ? 13.436 -10.954 -13.752 1.00 80.62 217 THR A O 1
ATOM 1625 N N . GLU A 1 218 ? 15.639 -10.509 -13.888 1.00 88.06 218 GLU A N 1
ATOM 1626 C CA . GLU A 1 218 ? 15.710 -9.569 -12.780 1.00 88.06 218 GLU A CA 1
ATOM 1627 C C . GLU A 1 218 ? 16.173 -8.216 -13.321 1.00 88.06 218 GLU A C 1
ATOM 1629 O O . GLU A 1 218 ? 17.132 -8.166 -14.092 1.00 88.06 218 GLU A O 1
ATOM 1634 N N . ARG A 1 219 ? 15.498 -7.125 -12.955 1.00 86.06 219 ARG A N 1
ATOM 1635 C CA . ARG A 1 219 ? 15.751 -5.787 -13.505 1.00 86.06 219 ARG A CA 1
ATOM 1636 C C . ARG A 1 219 ? 16.089 -4.793 -12.407 1.00 86.06 219 ARG A C 1
ATOM 1638 O O . ARG A 1 219 ? 15.357 -4.673 -11.427 1.00 86.06 219 ARG A O 1
ATOM 1645 N N . LEU A 1 220 ? 17.175 -4.048 -12.607 1.00 87.19 220 LEU A N 1
ATOM 1646 C CA . LEU A 1 220 ? 17.567 -2.920 -11.768 1.00 87.19 220 LEU A CA 1
ATOM 1647 C C . LEU A 1 220 ? 17.171 -1.604 -12.442 1.00 87.19 220 LEU A C 1
ATOM 1649 O O . LEU A 1 220 ? 17.638 -1.310 -13.540 1.00 87.19 220 LEU A O 1
ATOM 1653 N N . TRP A 1 221 ? 16.349 -0.806 -11.770 1.00 84.19 221 TRP A N 1
ATOM 1654 C CA . TRP A 1 221 ? 15.802 0.449 -12.268 1.00 84.19 221 TRP A CA 1
ATOM 1655 C C . TRP A 1 221 ? 16.435 1.654 -11.572 1.00 84.19 221 TRP A C 1
ATOM 1657 O O . TRP A 1 221 ? 16.464 1.695 -10.341 1.00 84.19 221 TRP A O 1
ATOM 1667 N N . GLU A 1 222 ? 16.889 2.653 -12.330 1.00 79.00 222 GLU A N 1
ATOM 1668 C CA . GLU A 1 222 ? 17.390 3.929 -11.795 1.00 79.00 222 GLU A CA 1
ATOM 1669 C C . GLU A 1 222 ? 16.482 5.101 -12.147 1.00 79.00 222 GLU A C 1
ATOM 1671 O O . GLU A 1 222 ? 15.917 5.184 -13.237 1.00 79.00 222 GLU A O 1
ATOM 1676 N N . ASN A 1 223 ? 16.352 6.031 -11.201 1.00 62.66 223 ASN A N 1
ATOM 1677 C CA . ASN A 1 223 ? 15.467 7.174 -11.335 1.00 62.66 223 ASN A CA 1
ATOM 1678 C C . ASN A 1 223 ? 16.274 8.471 -11.467 1.00 62.66 223 ASN A C 1
ATOM 1680 O O . ASN A 1 223 ? 16.406 9.228 -10.510 1.00 62.66 223 ASN A O 1
ATOM 1684 N N . GLU A 1 224 ? 16.802 8.736 -12.661 1.00 50.09 224 GLU A N 1
ATOM 1685 C CA . GLU A 1 224 ? 17.340 10.051 -13.018 1.00 50.09 224 GLU A CA 1
ATOM 1686 C C . GLU A 1 224 ? 16.861 10.438 -14.417 1.00 50.09 224 GLU A C 1
ATOM 1688 O O . GLU A 1 224 ? 17.452 10.019 -15.398 1.00 50.09 224 GLU A O 1
ATOM 1693 N N . GLN A 1 225 ? 15.747 11.181 -14.485 1.00 46.97 225 GLN A N 1
ATOM 1694 C CA . GLN A 1 225 ? 15.369 12.250 -15.443 1.00 46.97 225 GLN A CA 1
ATOM 1695 C C . GLN A 1 225 ? 15.945 12.295 -16.889 1.00 46.97 225 GLN A C 1
ATOM 1697 O O . GLN A 1 225 ? 15.906 13.339 -17.538 1.00 46.97 225 GLN A O 1
ATOM 1702 N N . LEU A 1 226 ? 16.395 11.187 -17.464 1.00 45.69 226 LEU A N 1
ATOM 1703 C CA . LEU A 1 226 ? 16.951 11.069 -18.812 1.00 45.69 226 LEU A CA 1
ATOM 1704 C C . LEU A 1 226 ? 16.391 9.815 -19.482 1.00 45.69 226 LEU A C 1
ATOM 1706 O O . LEU A 1 226 ? 17.116 9.012 -20.059 1.00 45.69 226 LEU A O 1
ATOM 1710 N N . ALA A 1 227 ? 15.078 9.621 -19.403 1.00 50.97 227 ALA A N 1
ATOM 1711 C CA . ALA A 1 227 ? 14.477 8.449 -20.004 1.00 50.97 227 ALA A CA 1
ATOM 1712 C C . ALA A 1 227 ? 14.319 8.627 -21.506 1.00 50.97 227 ALA A C 1
ATOM 1714 O O . ALA A 1 227 ? 13.531 9.425 -22.016 1.00 50.97 227 ALA A O 1
ATOM 1715 N N . LEU A 1 228 ? 15.122 7.851 -22.208 1.00 56.12 228 LEU A N 1
ATOM 1716 C CA . LEU A 1 228 ? 14.815 7.398 -23.538 1.00 56.12 228 LEU A CA 1
ATOM 1717 C C . LEU A 1 228 ? 13.720 6.306 -23.412 1.00 56.12 228 LEU A C 1
ATOM 1719 O O . LEU A 1 228 ? 13.838 5.422 -22.568 1.00 56.12 228 LEU A O 1
ATOM 1723 N N . PHE A 1 229 ? 12.659 6.324 -24.220 1.00 55.62 229 PHE A N 1
ATOM 1724 C CA . PHE A 1 229 ? 11.535 5.370 -24.118 1.00 55.62 229 PHE A CA 1
ATOM 1725 C C . PHE A 1 229 ? 11.424 4.493 -25.360 1.00 55.62 229 PHE A C 1
ATOM 1727 O O . PHE A 1 229 ? 11.267 5.056 -26.438 1.00 55.62 229 PHE A O 1
ATOM 1734 N N . LEU A 1 230 ? 11.444 3.158 -25.238 1.00 64.69 230 LEU A N 1
ATOM 1735 C CA . LEU A 1 230 ? 11.034 2.265 -26.331 1.00 64.69 230 LEU A CA 1
ATOM 1736 C C . LEU A 1 230 ? 9.504 2.178 -26.355 1.00 64.69 230 LEU A C 1
ATOM 1738 O O . LEU A 1 230 ? 8.905 1.698 -25.403 1.00 64.69 230 LEU A O 1
ATOM 1742 N N . HIS A 1 231 ? 8.887 2.633 -27.437 1.00 64.75 231 HIS A N 1
ATOM 1743 C CA . HIS A 1 231 ? 7.440 2.580 -27.633 1.00 64.75 231 HIS A CA 1
ATOM 1744 C C . HIS A 1 231 ? 7.009 1.324 -28.408 1.00 64.75 231 HIS A C 1
ATOM 1746 O O . HIS A 1 231 ? 7.818 0.711 -29.108 1.00 64.75 231 HIS A O 1
ATOM 1752 N N . ASP A 1 232 ? 5.715 0.989 -28.358 1.00 65.06 232 ASP A N 1
ATOM 1753 C CA . ASP A 1 232 ? 5.113 -0.171 -29.048 1.00 65.06 232 ASP A CA 1
ATOM 1754 C C . ASP A 1 232 ? 5.358 -0.196 -30.567 1.00 65.06 232 ASP A C 1
ATOM 1756 O O . ASP A 1 232 ? 5.449 -1.252 -31.201 1.00 65.06 232 ASP A O 1
ATOM 1760 N N . ASP A 1 233 ? 5.526 0.979 -31.174 1.00 78.38 233 ASP A N 1
ATOM 1761 C CA . ASP A 1 233 ? 5.880 1.128 -32.589 1.00 78.38 233 ASP A CA 1
ATOM 1762 C C . ASP A 1 233 ? 7.348 0.756 -32.898 1.00 78.38 233 ASP A C 1
ATOM 1764 O O . ASP A 1 233 ? 7.736 0.610 -34.064 1.00 78.38 233 ASP A O 1
ATOM 1768 N N . GLY A 1 234 ? 8.145 0.500 -31.862 1.00 76.62 234 GLY A N 1
ATOM 1769 C CA . GLY A 1 234 ? 9.552 0.123 -31.903 1.00 76.62 234 GLY A CA 1
ATOM 1770 C C . GLY A 1 234 ? 10.522 1.281 -31.777 1.00 76.62 234 GLY A C 1
ATOM 1771 O O . GLY A 1 234 ? 11.720 1.041 -31.871 1.00 76.62 234 GLY A O 1
ATOM 1772 N N . TRP A 1 235 ? 10.058 2.518 -31.602 1.00 81.44 235 TRP A N 1
ATOM 1773 C CA . TRP A 1 235 ? 10.953 3.665 -31.507 1.00 81.44 235 TRP A CA 1
ATOM 1774 C C . TRP A 1 235 ? 11.393 3.943 -30.082 1.00 81.44 235 TRP A C 1
ATOM 1776 O O . TRP A 1 235 ? 10.569 4.141 -29.197 1.00 81.44 235 TRP A O 1
ATOM 1786 N N . ILE A 1 236 ? 12.702 4.068 -29.905 1.00 76.38 236 ILE A N 1
ATOM 1787 C CA . ILE A 1 236 ? 13.330 4.748 -28.787 1.00 76.38 236 ILE A CA 1
ATOM 1788 C C . ILE A 1 236 ? 13.207 6.255 -29.006 1.00 76.38 236 ILE A C 1
ATOM 1790 O O . ILE A 1 236 ? 13.731 6.782 -29.992 1.00 76.38 236 ILE A O 1
ATOM 1794 N N . ARG A 1 237 ? 12.521 6.952 -2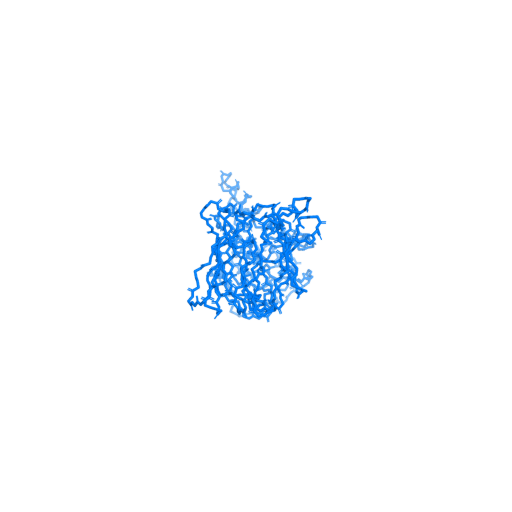8.099 1.00 73.50 237 ARG A N 1
ATOM 1795 C CA . ARG A 1 237 ? 12.336 8.407 -28.129 1.00 73.50 237 ARG A CA 1
ATOM 1796 C C . ARG A 1 237 ? 13.079 9.097 -27.002 1.00 73.50 237 ARG A C 1
ATOM 1798 O O . ARG A 1 237 ? 13.063 8.613 -25.881 1.00 73.50 237 ARG A O 1
ATOM 1805 N N . GLY A 1 238 ? 13.696 10.238 -27.293 1.00 66.25 238 GLY A N 1
ATOM 1806 C CA . GLY A 1 238 ? 14.328 11.084 -26.286 1.00 66.25 238 GLY A CA 1
ATOM 1807 C C . GLY A 1 238 ? 13.338 11.893 -25.445 1.00 66.25 238 GLY A C 1
ATOM 1808 O O . GLY A 1 238 ? 12.144 11.914 -25.748 1.00 66.25 238 GLY A O 1
ATOM 1809 N N . PRO A 1 239 ? 13.827 12.640 -24.437 1.00 56.44 239 PRO A N 1
ATOM 1810 C CA . PRO A 1 239 ? 12.983 13.328 -23.453 1.00 56.44 239 PRO A CA 1
ATOM 1811 C C . PRO A 1 239 ? 12.034 14.390 -24.033 1.00 56.44 239 PRO A C 1
ATOM 1813 O O . PRO A 1 239 ? 11.132 14.854 -23.347 1.00 56.44 239 PRO A O 1
ATOM 1816 N N . LYS A 1 240 ? 12.241 14.811 -25.288 1.00 63.03 240 LYS A N 1
ATOM 1817 C CA . LYS A 1 240 ? 11.392 15.774 -26.009 1.00 63.03 240 LYS A CA 1
ATOM 1818 C C . LYS A 1 240 ? 10.581 15.109 -27.133 1.00 63.03 240 LYS A C 1
ATOM 1820 O O . LYS A 1 240 ? 10.100 15.799 -28.025 1.00 63.03 240 LYS A O 1
ATOM 1825 N N . GLY A 1 241 ? 10.458 13.778 -27.118 1.00 68.38 241 GLY A N 1
ATOM 1826 C CA . GLY A 1 241 ? 9.713 12.992 -28.105 1.00 68.38 241 GLY A CA 1
ATOM 1827 C C . GLY A 1 241 ? 10.445 12.748 -29.429 1.00 68.38 241 GLY A C 1
ATOM 1828 O O . GLY A 1 241 ? 9.865 12.174 -30.350 1.00 68.38 241 GLY A O 1
ATOM 1829 N N . GLN A 1 242 ? 11.710 13.161 -29.553 1.00 77.38 242 GLN A N 1
ATOM 1830 C CA . GLN A 1 242 ? 12.500 12.942 -30.764 1.00 77.38 242 GLN A CA 1
ATOM 1831 C C . GLN A 1 242 ? 12.828 11.458 -30.958 1.00 77.38 242 GLN A C 1
ATOM 1833 O O . GLN A 1 242 ? 13.243 10.800 -30.010 1.00 77.38 242 GLN A O 1
ATOM 1838 N N . LEU A 1 243 ? 12.680 10.940 -32.178 1.00 80.00 243 LEU A N 1
ATOM 1839 C CA . LEU A 1 243 ? 13.067 9.570 -32.529 1.00 80.00 243 LEU A CA 1
ATOM 1840 C C . LEU A 1 243 ? 14.597 9.435 -32.486 1.00 80.00 243 LEU A C 1
ATOM 1842 O O . LEU A 1 243 ? 15.299 10.277 -33.044 1.00 80.00 243 LEU A O 1
ATOM 1846 N N . LEU A 1 244 ? 15.106 8.391 -31.835 1.00 77.12 244 LEU A N 1
ATOM 1847 C CA . LEU A 1 244 ? 16.544 8.137 -31.706 1.00 77.12 244 LEU A CA 1
ATOM 1848 C C . LEU A 1 244 ? 16.961 6.839 -32.384 1.00 77.12 244 LEU A C 1
ATOM 1850 O O . LEU A 1 244 ? 17.882 6.849 -33.192 1.00 77.12 244 LEU A O 1
ATOM 1854 N N . LEU A 1 245 ? 16.282 5.736 -32.075 1.00 81.00 245 LEU A N 1
ATOM 1855 C CA . LEU A 1 245 ? 16.635 4.417 -32.590 1.00 81.00 245 LEU A CA 1
ATOM 1856 C C . LEU A 1 245 ? 15.379 3.568 -32.746 1.00 81.00 245 LEU A C 1
ATOM 1858 O O . LEU A 1 245 ? 14.517 3.591 -31.878 1.00 81.00 245 LEU A O 1
ATOM 1862 N N . TRP A 1 246 ? 15.263 2.815 -33.835 1.00 83.38 246 TRP A N 1
ATOM 1863 C CA . TRP A 1 246 ? 14.161 1.876 -34.020 1.00 83.38 246 TRP A CA 1
ATOM 1864 C C . TRP A 1 246 ? 14.632 0.442 -33.789 1.00 83.38 246 TRP A C 1
ATOM 1866 O O . TRP A 1 246 ? 15.623 0.013 -34.379 1.00 83.38 246 TRP A O 1
ATOM 1876 N N . ILE A 1 247 ? 13.908 -0.304 -32.956 1.00 79.50 247 ILE A N 1
ATOM 1877 C CA . ILE A 1 247 ? 14.206 -1.692 -32.605 1.00 79.50 247 ILE A CA 1
ATOM 1878 C C . ILE A 1 247 ? 13.273 -2.638 -33.385 1.00 79.50 247 ILE A C 1
ATOM 1880 O O . ILE A 1 247 ? 12.040 -2.549 -33.253 1.00 79.50 247 ILE A O 1
ATOM 1884 N N . PRO A 1 248 ? 13.823 -3.578 -34.181 1.00 78.62 248 PRO A N 1
ATOM 1885 C CA . PRO A 1 248 ? 13.035 -4.577 -34.897 1.00 78.62 248 PRO A CA 1
ATOM 1886 C C . PRO A 1 248 ? 12.180 -5.437 -33.956 1.00 78.62 248 PRO A C 1
ATOM 1888 O O . PRO A 1 248 ? 12.681 -5.836 -32.909 1.00 78.62 248 PRO A O 1
ATOM 1891 N N . 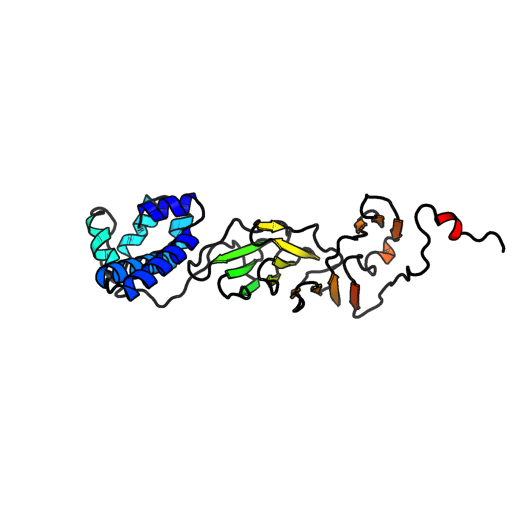PRO A 1 249 ? 10.940 -5.823 -34.329 1.00 75.56 249 PRO A N 1
ATOM 1892 C CA . PRO A 1 249 ? 10.029 -6.576 -33.458 1.00 75.56 249 PRO A CA 1
ATOM 1893 C C . PRO A 1 249 ? 10.639 -7.817 -32.795 1.00 75.56 249 PRO A C 1
ATOM 1895 O O . PRO A 1 249 ? 10.443 -8.030 -31.605 1.00 75.56 249 PRO A O 1
ATOM 1898 N N . LYS A 1 250 ? 11.440 -8.597 -33.537 1.00 73.06 250 LYS A N 1
ATOM 1899 C CA . LYS A 1 250 ? 12.111 -9.805 -33.020 1.00 73.06 250 LYS A CA 1
ATOM 1900 C C . LYS A 1 250 ? 13.156 -9.522 -31.937 1.00 73.06 250 LYS A C 1
ATOM 1902 O O . LYS A 1 250 ? 13.527 -10.434 -31.211 1.00 73.06 250 LYS A O 1
ATOM 1907 N N . LEU A 1 251 ? 13.648 -8.289 -31.872 1.00 68.12 251 LEU A N 1
ATOM 1908 C CA . LEU A 1 251 ? 14.656 -7.853 -30.916 1.00 68.12 251 LEU A CA 1
ATOM 1909 C C . LEU A 1 251 ? 14.057 -7.054 -29.763 1.00 6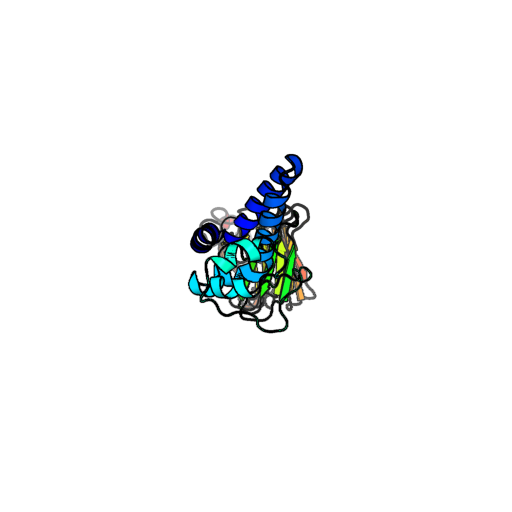8.12 251 LEU A C 1
ATOM 1911 O O . LEU A 1 251 ? 14.791 -6.785 -28.832 1.00 68.12 251 LEU A O 1
ATOM 1915 N N . ARG A 1 252 ? 12.758 -6.712 -29.773 1.00 71.25 252 ARG A N 1
ATOM 1916 C CA . ARG A 1 252 ? 12.124 -5.914 -28.705 1.00 71.25 252 ARG A CA 1
ATOM 1917 C C . ARG A 1 252 ? 11.972 -6.677 -27.392 1.00 71.25 252 ARG A C 1
ATOM 1919 O O . ARG A 1 252 ? 12.154 -6.080 -26.343 1.00 71.25 252 ARG A O 1
ATOM 1926 N N . SER A 1 253 ? 11.661 -7.974 -27.438 1.00 57.25 253 SER A N 1
ATOM 1927 C CA . SER A 1 253 ? 11.506 -8.788 -26.224 1.00 57.25 253 SER A CA 1
ATOM 1928 C C . SER A 1 253 ? 12.821 -9.046 -25.467 1.00 57.25 253 SER A C 1
ATOM 1930 O O . SER A 1 253 ? 12.789 -8.973 -24.244 1.00 57.25 253 SER A O 1
ATOM 1932 N N . PRO A 1 254 ? 13.982 -9.290 -26.118 1.00 57.94 254 PRO A N 1
ATOM 1933 C CA . PRO A 1 254 ? 15.271 -9.331 -25.421 1.00 57.94 254 PRO A CA 1
ATOM 1934 C C . PRO A 1 254 ? 15.881 -7.940 -25.172 1.00 57.94 254 PRO A C 1
ATOM 1936 O O . PRO A 1 254 ? 17.001 -7.874 -24.664 1.00 57.94 254 PRO A O 1
ATOM 1939 N N . PHE A 1 255 ? 15.203 -6.852 -25.565 1.00 59.69 255 PHE A N 1
ATOM 1940 C CA . PHE A 1 255 ? 15.688 -5.485 -25.391 1.00 59.69 255 PHE A CA 1
ATOM 1941 C C . PHE A 1 255 ? 15.342 -4.960 -24.000 1.00 59.69 255 PHE A C 1
ATOM 1943 O O . PHE A 1 255 ? 14.198 -5.041 -23.547 1.00 59.69 255 PHE A O 1
ATOM 1950 N N . TYR A 1 256 ? 16.316 -4.363 -23.328 1.00 58.72 256 TYR A N 1
ATOM 1951 C CA . TYR A 1 256 ? 16.094 -3.726 -22.037 1.00 58.72 256 TYR A CA 1
ATOM 1952 C C . TYR A 1 256 ? 15.656 -2.271 -22.231 1.00 58.72 256 TYR A C 1
ATOM 1954 O O . TYR A 1 256 ? 16.185 -1.559 -23.084 1.00 58.72 256 TYR A O 1
ATOM 1962 N N . SER A 1 257 ? 14.634 -1.833 -21.486 1.00 56.44 257 SER A N 1
ATOM 1963 C CA . SER A 1 257 ? 14.210 -0.431 -21.501 1.00 56.44 257 SER A CA 1
ATOM 1964 C C . SER A 1 257 ? 15.269 0.416 -20.793 1.00 56.44 257 SER A C 1
ATOM 1966 O O . SER A 1 257 ? 15.997 -0.086 -19.945 1.00 56.44 257 SER A O 1
ATOM 1968 N N . MET A 1 258 ? 15.379 1.705 -21.117 1.00 52.00 258 MET A N 1
ATOM 1969 C CA . MET A 1 258 ? 16.483 2.545 -20.611 1.00 52.00 258 MET A CA 1
ATOM 1970 C C . MET A 1 258 ? 16.299 3.023 -19.168 1.00 52.00 258 MET A C 1
ATOM 1972 O O . MET A 1 258 ? 17.119 3.773 -18.653 1.00 52.00 258 MET A O 1
ATOM 1976 N N . TRP A 1 259 ? 15.243 2.560 -18.504 1.00 50.09 259 TRP A N 1
ATOM 1977 C CA . TRP A 1 259 ? 15.137 2.612 -17.051 1.00 50.09 259 TRP A CA 1
ATOM 1978 C C . TRP A 1 259 ? 15.921 1.481 -16.393 1.00 50.09 259 TRP A C 1
ATOM 1980 O O . TRP A 1 259 ? 16.280 1.592 -15.227 1.00 50.09 259 TRP A O 1
ATOM 1990 N N . THR A 1 260 ? 16.153 0.392 -17.129 1.00 62.19 260 THR A N 1
ATOM 1991 C CA . THR A 1 260 ? 16.862 -0.788 -16.668 1.00 62.19 260 THR A CA 1
ATOM 1992 C C . THR A 1 260 ? 18.362 -0.613 -16.901 1.00 62.19 260 THR A C 1
ATOM 1994 O O . THR A 1 260 ? 18.820 -0.636 -18.040 1.00 62.19 260 THR A O 1
ATOM 1997 N N . ILE A 1 261 ? 19.127 -0.430 -15.827 1.00 60.53 261 ILE A N 1
ATOM 1998 C CA . ILE A 1 261 ? 20.586 -0.254 -15.906 1.00 60.53 261 ILE A CA 1
ATOM 1999 C C . ILE A 1 261 ? 21.345 -1.579 -15.884 1.00 60.53 261 ILE A C 1
ATOM 2001 O O . ILE A 1 261 ? 22.450 -1.656 -16.405 1.00 60.53 261 ILE A O 1
ATOM 2005 N N . GLU A 1 262 ? 20.745 -2.624 -15.316 1.00 59.62 262 GLU A N 1
ATOM 2006 C CA . GLU A 1 262 ? 21.275 -3.981 -15.360 1.00 59.62 262 GLU A CA 1
ATOM 2007 C C . GLU A 1 262 ? 20.141 -4.994 -15.441 1.00 59.62 262 GLU A C 1
ATOM 2009 O O . GLU A 1 262 ? 19.098 -4.835 -14.793 1.00 59.62 262 GLU A O 1
ATOM 2014 N N . VAL A 1 263 ? 20.383 -6.054 -16.214 1.00 65.50 263 VAL A N 1
ATOM 2015 C CA . VAL A 1 263 ? 19.550 -7.253 -16.221 1.00 65.50 263 VAL A CA 1
ATOM 2016 C C . VAL A 1 263 ? 20.407 -8.485 -16.077 1.00 65.50 263 VAL A C 1
ATOM 2018 O O . VAL A 1 263 ? 21.390 -8.658 -16.797 1.00 65.50 263 VAL A O 1
ATOM 2021 N N . ILE A 1 264 ? 19.970 -9.372 -15.191 1.00 68.75 264 ILE A N 1
ATOM 2022 C CA . ILE A 1 264 ? 20.543 -10.702 -15.023 1.00 68.75 264 ILE A CA 1
ATOM 2023 C C . ILE A 1 264 ? 19.536 -11.705 -15.604 1.00 68.75 264 ILE A C 1
ATOM 2025 O O . ILE A 1 264 ? 18.602 -12.117 -14.913 1.00 68.75 264 ILE A O 1
ATOM 2029 N N . PRO A 1 265 ? 19.649 -12.068 -16.894 1.00 66.56 265 PRO A N 1
ATOM 2030 C CA . PRO A 1 265 ? 18.757 -13.039 -17.509 1.00 66.56 265 PRO A CA 1
ATOM 2031 C C . PRO A 1 265 ? 19.243 -14.470 -17.266 1.00 66.56 265 PRO A C 1
ATOM 2033 O O . PRO A 1 265 ? 20.443 -14.746 -17.197 1.00 66.56 265 PRO A O 1
ATOM 2036 N N . ARG A 1 266 ? 18.316 -15.429 -17.292 1.00 54.81 266 ARG A N 1
ATOM 2037 C CA . ARG A 1 266 ? 18.640 -16.831 -17.606 1.00 54.81 266 ARG A CA 1
ATOM 2038 C C . ARG A 1 266 ? 18.414 -17.106 -19.098 1.00 54.81 266 ARG A C 1
ATOM 2040 O O . ARG A 1 266 ? 17.496 -17.832 -19.459 1.00 54.81 266 ARG A O 1
ATOM 2047 N N . GLY A 1 267 ? 19.214 -16.509 -19.986 1.00 62.78 267 GLY A N 1
ATOM 2048 C CA . GLY A 1 267 ? 19.073 -16.718 -21.435 1.00 62.78 267 GLY A CA 1
ATOM 2049 C C . GLY A 1 267 ? 19.753 -15.661 -22.305 1.00 62.78 267 GLY A C 1
ATOM 2050 O O . GLY A 1 267 ? 20.491 -14.818 -21.806 1.00 62.78 267 GLY A O 1
ATOM 2051 N N . CYS A 1 268 ? 19.514 -15.716 -23.620 1.00 56.91 268 CYS A N 1
ATOM 2052 C CA . CYS A 1 268 ? 20.071 -14.757 -24.576 1.00 56.91 268 CYS A CA 1
ATOM 2053 C C . CYS A 1 268 ? 19.500 -13.348 -24.352 1.00 56.91 268 CYS A C 1
ATOM 2055 O O . CYS A 1 268 ? 18.317 -13.108 -24.586 1.00 56.91 268 CYS A O 1
ATOM 2057 N N . CYS A 1 269 ? 20.363 -12.415 -23.965 1.00 58.56 269 CYS A N 1
ATOM 2058 C CA . CYS A 1 269 ? 20.094 -10.984 -23.911 1.00 58.56 269 CYS A CA 1
ATOM 2059 C C . CYS A 1 269 ? 20.639 -10.272 -25.153 1.00 58.56 269 CYS A C 1
ATOM 2061 O O . CYS A 1 269 ? 21.663 -10.669 -25.706 1.00 58.56 269 CYS A O 1
ATOM 2063 N N . THR A 1 270 ? 19.943 -9.226 -25.606 1.00 61.62 270 THR A N 1
ATOM 2064 C CA . THR A 1 270 ? 20.445 -8.332 -26.659 1.00 61.62 270 THR A CA 1
ATOM 2065 C C . THR A 1 270 ? 20.840 -7.010 -26.017 1.00 61.62 270 THR A C 1
ATOM 2067 O O . THR A 1 270 ? 19.981 -6.224 -25.630 1.00 61.62 270 THR A O 1
ATOM 2070 N N . GLU A 1 271 ? 22.143 -6.779 -25.901 1.00 62.12 271 GLU A N 1
ATOM 2071 C CA . GLU A 1 271 ? 22.720 -5.524 -25.425 1.00 62.12 271 GLU A CA 1
ATOM 2072 C C . GLU A 1 271 ? 23.169 -4.682 -26.627 1.00 62.12 271 GLU A C 1
ATOM 2074 O O . GLU A 1 271 ? 23.764 -5.205 -27.572 1.00 62.12 271 GLU A O 1
ATOM 2079 N N . LEU A 1 272 ? 22.863 -3.383 -26.614 1.00 64.19 272 LEU A N 1
ATOM 2080 C CA . LEU A 1 272 ? 23.416 -2.432 -27.575 1.00 64.19 272 LEU A CA 1
ATOM 2081 C C . LEU A 1 272 ? 24.512 -1.617 -26.897 1.00 64.19 272 LEU A C 1
ATOM 2083 O O . LEU A 1 272 ? 24.238 -0.888 -25.947 1.00 64.19 272 LEU A O 1
ATOM 2087 N N . ASP A 1 273 ? 25.726 -1.679 -27.439 1.00 66.12 273 ASP A N 1
ATOM 2088 C CA . ASP A 1 273 ? 26.774 -0.722 -27.097 1.00 66.12 273 ASP A CA 1
ATOM 2089 C C . ASP A 1 273 ? 26.473 0.619 -27.779 1.00 66.12 273 ASP A C 1
ATOM 2091 O O . ASP A 1 273 ? 26.557 0.762 -29.001 1.00 66.12 273 ASP A O 1
ATOM 2095 N N . LEU A 1 274 ? 26.086 1.605 -26.973 1.00 70.38 274 LEU A N 1
ATOM 2096 C CA . LEU A 1 274 ? 25.755 2.953 -27.431 1.00 70.38 274 LEU A CA 1
ATOM 2097 C C . LEU A 1 274 ? 26.916 3.944 -27.247 1.00 70.38 274 LEU A C 1
ATOM 2099 O O . LEU A 1 274 ? 26.749 5.129 -27.537 1.00 70.38 274 LEU A O 1
ATOM 2103 N N . SER A 1 275 ? 28.094 3.493 -26.795 1.00 71.31 275 SER A N 1
ATOM 2104 C CA . SER A 1 275 ? 29.229 4.364 -26.443 1.00 71.31 275 SER A CA 1
ATOM 2105 C C . SER A 1 275 ? 29.750 5.210 -27.611 1.00 71.31 275 SER A C 1
ATOM 2107 O O . SER A 1 275 ? 30.269 6.305 -27.401 1.00 71.31 275 SER A O 1
ATOM 2109 N N . GLN A 1 276 ? 29.571 4.729 -28.844 1.00 76.44 276 GLN A N 1
ATOM 2110 C CA . GLN A 1 276 ? 29.961 5.408 -30.085 1.00 76.44 276 GLN A CA 1
ATOM 2111 C C . GLN A 1 276 ? 28.756 5.859 -30.930 1.00 76.44 276 GLN A C 1
ATOM 2113 O O . GLN A 1 276 ? 28.916 6.227 -32.094 1.00 76.44 276 GLN A O 1
ATOM 2118 N N . MET A 1 277 ? 27.532 5.824 -30.386 1.00 80.00 277 MET A N 1
ATOM 2119 C CA . MET A 1 277 ? 26.330 6.116 -31.168 1.00 80.00 277 MET A CA 1
ATOM 2120 C C . MET A 1 277 ? 26.235 7.605 -31.536 1.00 80.00 277 MET A C 1
ATOM 2122 O O . MET A 1 277 ? 25.935 8.468 -30.702 1.00 80.00 277 MET A O 1
ATOM 2126 N N . ALA A 1 278 ? 26.397 7.909 -32.824 1.00 79.19 278 ALA A N 1
ATOM 2127 C CA . ALA A 1 278 ? 26.060 9.218 -33.371 1.00 79.19 278 ALA A CA 1
ATOM 2128 C C . ALA A 1 278 ? 24.532 9.394 -33.447 1.00 79.19 278 ALA A C 1
ATOM 2130 O O . ALA A 1 278 ? 23.802 8.522 -33.913 1.00 79.19 278 ALA A O 1
ATOM 2131 N N . HIS A 1 279 ? 24.037 10.541 -32.982 1.00 77.06 279 HIS A N 1
ATOM 2132 C CA . HIS A 1 279 ? 22.610 10.856 -32.941 1.00 77.06 279 HIS A CA 1
ATOM 2133 C C . HIS A 1 279 ? 22.363 12.353 -33.176 1.00 77.06 279 HIS A C 1
ATOM 2135 O O . HIS A 1 279 ? 23.249 13.196 -33.018 1.00 77.06 279 HIS A O 1
ATOM 2141 N N . GLY A 1 280 ? 21.142 12.705 -33.587 1.00 76.06 280 GLY A N 1
ATOM 2142 C CA . GLY A 1 280 ? 20.777 14.091 -33.886 1.00 76.06 280 GLY A CA 1
ATOM 2143 C C . GLY A 1 280 ? 21.560 14.666 -35.072 1.00 76.06 280 GLY A C 1
ATOM 2144 O O . GLY A 1 280 ? 21.573 14.086 -36.154 1.00 76.06 280 GLY A O 1
ATOM 2145 N N . LYS A 1 281 ? 22.208 15.824 -34.883 1.00 79.00 281 LYS A N 1
ATOM 2146 C CA . LYS A 1 281 ? 22.967 16.508 -35.952 1.00 79.00 281 LYS A CA 1
ATOM 2147 C C . LYS A 1 281 ? 24.250 15.776 -36.357 1.00 79.00 281 LYS A C 1
ATOM 2149 O O . LYS A 1 281 ? 24.759 16.013 -37.444 1.00 79.00 281 LYS A O 1
ATOM 2154 N N . GLU A 1 282 ? 24.724 14.866 -35.512 1.00 80.31 282 GLU A N 1
ATOM 2155 C CA . GLU A 1 282 ? 25.938 14.083 -35.739 1.00 80.31 282 GLU A CA 1
ATOM 2156 C C . GLU A 1 282 ? 25.677 12.814 -36.565 1.00 80.31 282 GLU A C 1
ATOM 2158 O O . GLU A 1 282 ? 26.607 12.057 -36.817 1.00 80.31 282 GLU A O 1
ATOM 2163 N N . TRP A 1 283 ? 24.437 12.573 -37.019 1.00 80.75 283 TRP A N 1
ATOM 2164 C CA . TRP A 1 283 ? 24.062 11.376 -37.791 1.00 80.75 283 TRP A CA 1
ATOM 2165 C C . TRP A 1 283 ? 24.897 11.179 -39.064 1.00 80.75 283 TRP A C 1
ATOM 2167 O O . TRP A 1 283 ? 25.118 10.054 -39.499 1.00 80.75 283 TRP A O 1
ATOM 2177 N N . CYS A 1 284 ? 25.416 12.261 -39.651 1.00 78.19 284 CYS A N 1
ATOM 2178 C CA . CYS A 1 284 ? 26.330 12.179 -40.790 1.00 78.19 284 CYS A CA 1
ATOM 2179 C C . CYS A 1 284 ? 27.621 11.402 -40.477 1.00 78.19 284 CYS A C 1
ATOM 2181 O O . CYS A 1 284 ? 28.218 10.855 -41.396 1.00 78.19 284 CYS A O 1
ATOM 2183 N N . LYS A 1 285 ? 28.021 11.295 -39.202 1.00 83.25 285 LYS A N 1
ATOM 2184 C CA . LYS A 1 285 ? 29.172 10.493 -38.760 1.00 83.25 285 LYS A CA 1
ATOM 2185 C C . LYS A 1 285 ? 28.904 8.988 -38.767 1.00 83.25 285 LYS A C 1
ATOM 2187 O O . LYS A 1 285 ? 29.858 8.221 -38.728 1.00 83.25 285 LYS A O 1
ATOM 2192 N N . CYS A 1 286 ? 27.641 8.556 -38.836 1.00 81.81 286 CYS A N 1
ATOM 2193 C CA . CYS A 1 286 ? 27.294 7.137 -38.954 1.00 81.81 286 CYS A CA 1
ATOM 2194 C C . CYS A 1 286 ? 27.699 6.544 -40.313 1.00 81.81 286 CYS A C 1
ATOM 2196 O O . CYS A 1 286 ? 27.776 5.326 -40.444 1.00 81.81 286 CYS A O 1
ATOM 2198 N N . PHE A 1 287 ? 27.925 7.384 -41.329 1.00 77.12 287 PHE A N 1
ATOM 2199 C CA . PHE A 1 287 ? 28.296 6.962 -42.674 1.00 77.12 287 PHE A CA 1
ATOM 2200 C C . PHE A 1 287 ? 29.684 7.500 -43.020 1.00 77.12 287 PHE A C 1
ATOM 2202 O O . PHE A 1 287 ? 29.882 8.709 -43.124 1.00 77.12 287 PHE A O 1
ATOM 2209 N N . ASN A 1 288 ? 30.642 6.597 -43.218 1.00 79.25 288 ASN A N 1
ATOM 2210 C CA . ASN A 1 288 ? 31.957 6.945 -43.736 1.00 79.25 288 ASN A CA 1
ATOM 2211 C C . ASN A 1 288 ? 32.024 6.564 -45.220 1.00 79.25 288 ASN A C 1
ATOM 2213 O O . ASN A 1 288 ? 31.952 5.389 -45.556 1.00 79.25 288 ASN A O 1
ATOM 2217 N N . SER A 1 289 ? 32.157 7.549 -46.107 1.00 69.50 289 SER A N 1
ATOM 2218 C CA . SER A 1 289 ? 32.157 7.338 -47.562 1.00 69.50 289 SER A CA 1
ATOM 2219 C C . SER A 1 289 ? 33.532 6.976 -48.138 1.00 69.50 289 SER A C 1
ATOM 2221 O O . SER A 1 289 ? 33.756 7.185 -49.328 1.00 69.50 289 SER A O 1
ATOM 2223 N N . SER A 1 290 ? 34.488 6.572 -47.295 1.00 66.38 290 SER A N 1
ATOM 2224 C CA . SER A 1 290 ? 35.882 6.321 -47.695 1.00 66.38 290 SER A CA 1
ATOM 2225 C C . SER A 1 290 ? 36.243 4.839 -47.881 1.00 66.38 290 SER A C 1
ATOM 2227 O O . SER A 1 290 ? 37.426 4.512 -47.931 1.00 66.38 290 SER A O 1
ATOM 2229 N N . GLU A 1 291 ? 35.238 3.980 -48.084 1.00 53.78 291 GLU A N 1
ATOM 2230 C CA . GLU A 1 291 ? 35.372 2.649 -48.703 1.00 53.78 291 GLU A CA 1
ATOM 2231 C C . GLU A 1 291 ? 34.543 2.558 -49.990 1.00 53.78 291 GLU A C 1
ATOM 2233 O O . GLU A 1 291 ? 33.374 3.015 -49.977 1.00 53.78 291 GLU A O 1
#

Foldseek 3Di:
DLVVLLVCLVVVNLLVVLVVLVVVLVVCVVVVVVLVNLQSVLVLLLLQACVVVSNPHDSVRSVLCLLQRAPPRSNNVVPCVVPVPHDHDPDDHDNHRPDRDRDQDDDPADWQEKDAQLVRQKMWTWFQSQWIWIAGPSRSYTDDDTLHDGPGTWNEKDAFNVRQKMWTWFQSQWIWIAGPVVSYTDDDTQHQGPGTWNYWDADNVRQWMWTDGPSQKIFIFGDDDWFQFQDPQQFGATPVRHTWDGDDPVQSNLDHGPRTPDMDGPDDHDDDDCVPPQTDPRVVVVDDPPD

InterPro domains:
  IPR001680 WD40 repeat [PF00400] (103-136)
  IPR001680 WD40 repeat [PF00400] (147-179)
  IPR001680 WD40 repeat [PF00400] (190-221)
  IPR001680 WD40 repeat [PS50082] (104-145)
  IPR001680 WD40 repeat [PS50082] (147-188)
  IPR001680 WD40 repeat [PS50082] (190-222)
  IPR001680 WD40 repeat [SM00320] (96-136)
  IPR001680 WD40 repeat [SM00320] (140-179)
  IPR001680 WD40 repeat [SM00320] (183-222)
  IPR015943 WD40/YVTN repeat-like-containing domain superfamily [G3DSA:2.130.10.10] (84-268)
  IPR019775 WD40 repeat, conserved site [PS00678] (123-137)
  IPR019775 WD40 repeat, conserved site [PS00678] (166-180)
  IPR020472 PAC1/LIS1-like, WD-40 repeat [PR00320] (123-137)
  IPR020472 PAC1/LIS1-like, WD-40 repeat [PR00320] (166-180)
  IPR020472 PAC1/LIS1-like, WD-40 repeat [PR00320] (209-223)
  IPR036322 WD40-repeat-containing domain superfamily [SSF50978] (102-225)

Radius of gyration: 26.46 Å; chains: 1; bounding box: 70×33×85 Å

Secondary structure (DSSP, 8-state):
-HHHHHHHHHTT-HHHHHHHHHHHHHHHHHTT-HHHHHHHHHHHHHHHHHHHHHHHS-HHHHGGGGGGS-TT-HHHHHHGGG-TTS----SS--SSPPP--------SS-EEEEEE-TTSSEEEEEETTS-EEEEETTT--EEEEEE---SS-EEEEEE-TTSSEEEEEETTS-EEEEETTTTEE-SS-B---SS-EEEEEE-TTSSEEEEEETTSEEEEEE--S---EE-TTSEEE-TTS-EEEE--HHHHTTBPPTTEEEEEESS--B----TT---GGGGGGG-----

pLDDT: mean 82.6, std 12.09, range [45.69, 98.81]

Organism: NCBI:txid870435